Protein AF-A0A838VTN9-F1 (afdb_monomer)

Nearest PDB structures (foldseek):
  6ivm-assembly1_D  TM=9.661E-01  e=2.170E-09  Klebsiella pneumoniae
  6ivo-assembly1_A  TM=9.482E-01  e=1.660E-09  Klebsiella pneumoniae
  5x87-assembly1_D  TM=9.646E-01  e=3.708E-09  Klebsiella pneumoniae
  6ivn-assembly1_C  TM=9.627E-01  e=3.708E-09  Klebsiella pneumoniae
  6iv2-assembly1_D  TM=9.601E-01  e=4.354E-09  Klebsiella pneumoniae IS53

Structure (mmCIF, N/CA/C/O backbone):
data_AF-A0A838VTN9-F1
#
_entry.id   AF-A0A838VTN9-F1
#
loop_
_atom_site.group_PDB
_atom_site.id
_atom_site.type_symbol
_atom_site.label_atom_id
_atom_site.label_alt_id
_atom_site.label_comp_id
_atom_site.label_asym_id
_atom_site.label_entity_id
_atom_site.label_seq_id
_atom_site.pdbx_PDB_ins_code
_atom_site.Cartn_x
_atom_site.Cartn_y
_atom_site.Cartn_z
_atom_site.occupancy
_atom_site.B_iso_or_equiv
_atom_site.auth_seq_id
_atom_site.auth_comp_id
_atom_site.auth_asym_id
_atom_site.auth_atom_id
_atom_site.pdbx_PDB_model_num
ATOM 1 N N . LEU A 1 1 ? -17.731 -0.327 11.289 1.00 87.44 1 LEU A N 1
ATOM 2 C CA . LEU A 1 1 ? -16.410 0.239 11.669 1.00 87.44 1 LEU A CA 1
ATOM 3 C C . LEU A 1 1 ? -15.242 -0.527 11.054 1.00 87.44 1 LEU A C 1
ATOM 5 O O . LEU A 1 1 ? -14.452 0.116 10.389 1.00 87.44 1 LEU A O 1
ATOM 9 N N . LEU A 1 2 ? -15.144 -1.858 11.190 1.00 92.12 2 LEU A N 1
ATOM 10 C CA . LEU A 1 2 ? -14.041 -2.633 10.581 1.00 92.12 2 LEU A CA 1
ATOM 11 C C . LEU A 1 2 ? -13.948 -2.481 9.050 1.00 92.12 2 LEU A C 1
ATOM 13 O O . LEU A 1 2 ? -12.877 -2.189 8.531 1.00 92.12 2 LEU A O 1
ATOM 17 N N . VAL A 1 3 ? -15.073 -2.586 8.333 1.00 93.62 3 VAL A N 1
ATOM 18 C CA . VAL A 1 3 ? -15.109 -2.328 6.877 1.00 93.62 3 VAL A CA 1
ATOM 19 C C . VAL A 1 3 ? -14.696 -0.888 6.570 1.00 93.62 3 VAL A C 1
ATOM 21 O O . VAL A 1 3 ? -13.882 -0.648 5.688 1.00 93.62 3 VAL A O 1
ATOM 24 N N . ALA A 1 4 ? -15.196 0.072 7.353 1.00 93.12 4 ALA A N 1
ATOM 25 C CA . ALA A 1 4 ? -14.860 1.482 7.183 1.00 93.12 4 ALA A CA 1
ATOM 26 C C . ALA A 1 4 ? -13.362 1.753 7.397 1.00 93.12 4 ALA A C 1
ATOM 28 O O . ALA A 1 4 ? -12.802 2.583 6.694 1.00 93.12 4 ALA A O 1
ATOM 29 N N . PHE A 1 5 ? -12.703 1.039 8.318 1.00 94.94 5 PHE A N 1
ATOM 30 C CA . PHE A 1 5 ? -11.253 1.107 8.508 1.00 94.94 5 PHE A CA 1
ATOM 31 C C . PHE A 1 5 ? -10.502 0.633 7.259 1.00 94.94 5 PHE A C 1
ATOM 33 O O . PHE A 1 5 ? -9.601 1.329 6.801 1.00 94.94 5 PHE A O 1
ATOM 40 N N . ALA A 1 6 ? -10.901 -0.505 6.678 1.00 94.94 6 ALA A N 1
ATOM 41 C CA . ALA A 1 6 ? -10.286 -1.032 5.459 1.00 94.94 6 ALA A CA 1
ATOM 42 C C . ALA A 1 6 ? -10.463 -0.077 4.264 1.00 94.94 6 ALA A C 1
ATOM 44 O O . ALA A 1 6 ? -9.496 0.230 3.569 1.00 94.94 6 ALA A O 1
ATOM 45 N N . VAL A 1 7 ? -11.671 0.465 4.072 1.00 94.50 7 VAL A N 1
ATOM 46 C CA . VAL A 1 7 ? -11.943 1.443 3.005 1.00 94.50 7 VAL A CA 1
ATOM 47 C C . VAL A 1 7 ? -11.178 2.748 3.247 1.00 94.50 7 VAL A C 1
ATOM 49 O O . VAL A 1 7 ? -10.553 3.268 2.330 1.00 94.50 7 VAL A O 1
ATOM 52 N N . ALA A 1 8 ? -11.152 3.267 4.477 1.00 93.69 8 ALA A N 1
ATOM 53 C CA . ALA A 1 8 ? -10.385 4.471 4.800 1.00 93.69 8 ALA A CA 1
ATOM 54 C C . ALA A 1 8 ? -8.873 4.266 4.620 1.00 93.69 8 ALA A C 1
ATOM 56 O O . ALA A 1 8 ? -8.186 5.185 4.186 1.00 93.69 8 ALA A O 1
ATOM 57 N N . MET A 1 9 ? -8.354 3.071 4.920 1.00 94.69 9 MET A N 1
ATOM 58 C CA . MET A 1 9 ? -6.966 2.698 4.640 1.00 94.69 9 MET A CA 1
ATOM 59 C C . MET A 1 9 ? -6.690 2.710 3.136 1.00 94.69 9 MET A C 1
ATOM 61 O O . MET A 1 9 ? -5.710 3.321 2.727 1.00 94.69 9 MET A O 1
ATOM 65 N N . LYS A 1 10 ? -7.557 2.103 2.314 1.00 94.56 10 LYS A N 1
ATOM 66 C CA . LYS A 1 10 ? -7.451 2.155 0.845 1.00 94.56 10 LYS A CA 1
ATOM 67 C C . LYS A 1 10 ? -7.347 3.597 0.347 1.00 94.56 10 LYS A C 1
ATOM 69 O O . LYS A 1 10 ? -6.404 3.925 -0.365 1.00 94.56 10 LYS A O 1
ATOM 74 N N . LEU A 1 11 ? -8.291 4.451 0.746 1.00 92.88 11 LEU A N 1
ATOM 75 C CA . LEU A 1 11 ? -8.322 5.853 0.318 1.00 92.88 11 LEU A CA 1
ATOM 76 C C . LEU A 1 11 ? -7.066 6.602 0.770 1.00 92.88 11 LEU A C 1
ATOM 78 O O . LEU A 1 11 ? -6.467 7.329 -0.013 1.00 92.88 11 LEU A O 1
ATOM 82 N N . HIS A 1 12 ? -6.613 6.364 2.004 1.00 92.75 12 HIS A N 1
ATOM 83 C CA . HIS A 1 12 ? -5.384 6.961 2.517 1.00 92.75 12 HIS A CA 1
ATOM 84 C C . HIS A 1 12 ? -4.146 6.547 1.709 1.00 92.75 12 HIS A C 1
ATOM 86 O O . HIS A 1 12 ? -3.337 7.403 1.365 1.00 92.75 12 HIS A O 1
ATOM 92 N N . LEU A 1 13 ? -4.005 5.258 1.377 1.00 92.50 13 LEU A N 1
ATOM 93 C CA . LEU A 1 13 ? -2.867 4.751 0.601 1.00 92.50 13 LEU A CA 1
ATOM 94 C C . LEU A 1 13 ? -2.861 5.270 -0.842 1.00 92.50 13 LEU A C 1
ATOM 96 O O . LEU A 1 13 ? -1.791 5.521 -1.386 1.00 92.50 13 LEU A O 1
ATOM 100 N N . ARG A 1 14 ? -4.042 5.505 -1.423 1.00 92.56 14 ARG A N 1
ATOM 101 C CA . ARG A 1 14 ? -4.208 6.151 -2.735 1.00 92.56 14 ARG A CA 1
ATOM 102 C C . ARG A 1 14 ? -4.108 7.675 -2.705 1.00 92.56 14 ARG A C 1
ATOM 104 O O . ARG A 1 14 ? -4.206 8.312 -3.747 1.00 92.56 14 ARG A O 1
ATOM 111 N N . SER A 1 15 ? -3.921 8.278 -1.529 1.00 89.12 15 SER A N 1
ATOM 112 C CA . SER A 1 15 ? -3.992 9.735 -1.348 1.00 89.12 15 SER A CA 1
ATOM 113 C C . SER A 1 15 ? -5.321 10.345 -1.834 1.00 89.12 15 SER A C 1
ATOM 115 O O . SER A 1 15 ? -5.378 11.498 -2.260 1.00 89.12 15 SER A O 1
ATOM 117 N N . GLU A 1 16 ? -6.407 9.573 -1.752 1.00 89.12 16 GLU A N 1
ATOM 118 C CA . GLU A 1 16 ? -7.768 9.992 -2.078 1.00 89.12 16 GLU A CA 1
ATOM 119 C C . GLU A 1 16 ? -8.480 10.569 -0.847 1.00 89.12 16 GLU A C 1
ATOM 121 O O . GLU A 1 16 ? -8.240 10.185 0.302 1.00 89.12 16 GLU A O 1
ATOM 126 N N . LEU A 1 17 ? -9.409 11.495 -1.089 1.00 86.94 17 LEU A N 1
ATOM 127 C CA . LEU A 1 17 ? -10.262 12.039 -0.037 1.00 86.94 17 LEU A CA 1
ATOM 128 C C . LEU A 1 17 ? -11.316 11.015 0.397 1.00 86.94 17 LEU A C 1
ATOM 130 O O . LEU A 1 17 ? -11.750 10.161 -0.375 1.00 86.94 17 LEU A O 1
ATOM 134 N N . VAL A 1 18 ? -11.786 11.154 1.637 1.00 86.00 18 VAL A N 1
ATOM 135 C CA . VAL A 1 18 ? -12.874 10.329 2.171 1.00 86.00 18 VAL A CA 1
ATOM 136 C C . VAL A 1 18 ? -14.126 10.495 1.297 1.00 86.00 18 VAL A C 1
ATOM 138 O O . VAL A 1 1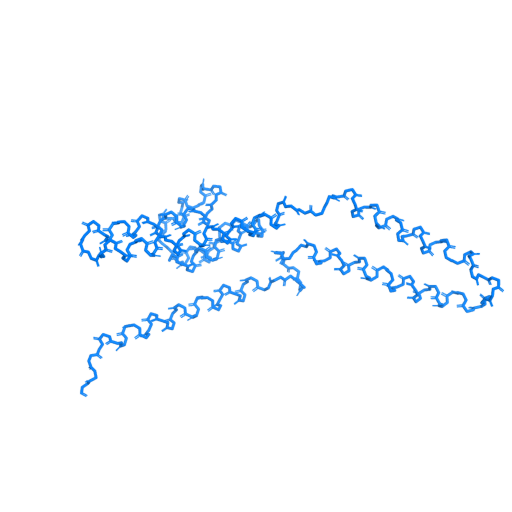8 ? -14.680 11.590 1.179 1.00 86.00 18 VAL A O 1
ATOM 141 N N . ASN A 1 19 ? -14.579 9.394 0.704 1.00 86.81 19 ASN A N 1
ATOM 142 C CA . ASN A 1 19 ? -15.651 9.354 -0.288 1.00 86.81 19 ASN A CA 1
ATOM 143 C C . ASN A 1 19 ? -16.996 8.886 0.314 1.00 86.81 19 ASN A C 1
ATOM 145 O O . ASN A 1 19 ? -17.121 8.647 1.520 1.00 86.81 19 ASN A O 1
ATOM 149 N N . ASP A 1 20 ? -18.010 8.741 -0.542 1.00 85.25 20 ASP A N 1
ATOM 150 C CA . ASP A 1 20 ? -19.348 8.273 -0.153 1.00 85.25 20 ASP A CA 1
ATOM 151 C C . ASP A 1 20 ? -19.371 6.796 0.291 1.00 85.25 20 ASP A C 1
ATOM 153 O O . ASP A 1 20 ? -20.260 6.385 1.037 1.00 85.25 20 ASP A O 1
ATOM 157 N N . GLU A 1 21 ? -18.375 5.996 -0.102 1.00 85.12 21 GLU A N 1
ATOM 158 C CA . GLU A 1 21 ? -18.237 4.594 0.317 1.00 85.12 21 GLU A CA 1
ATOM 159 C C . GLU A 1 21 ? -18.067 4.511 1.838 1.00 85.12 21 GLU A C 1
ATOM 161 O O . GLU A 1 21 ? -18.790 3.779 2.513 1.00 85.12 21 GLU A O 1
ATOM 166 N N . VAL A 1 22 ? -17.194 5.349 2.406 1.00 85.94 22 VAL A N 1
ATOM 167 C CA . VAL A 1 22 ? -17.028 5.465 3.861 1.00 85.94 22 VAL A CA 1
ATOM 168 C C . VAL A 1 22 ? -18.282 6.054 4.512 1.00 85.94 22 VAL A C 1
ATOM 170 O O . VAL A 1 22 ? -18.673 5.596 5.588 1.00 85.94 22 VAL A O 1
ATOM 173 N N . ALA A 1 23 ? -18.941 7.018 3.858 1.00 86.44 23 ALA A N 1
ATOM 174 C CA . ALA A 1 23 ? -20.178 7.624 4.356 1.00 86.44 23 ALA A CA 1
ATOM 175 C C . ALA A 1 23 ? -21.308 6.595 4.515 1.00 86.44 23 ALA A C 1
ATOM 177 O O . ALA A 1 23 ? -22.056 6.653 5.486 1.00 86.44 23 ALA A O 1
ATOM 178 N N . SER A 1 24 ? -21.401 5.617 3.608 1.00 87.94 24 SER A N 1
ATOM 179 C CA . SER A 1 24 ? -22.410 4.552 3.672 1.00 87.94 24 SER A CA 1
ATOM 180 C C . SER A 1 24 ? -22.231 3.597 4.863 1.00 87.94 24 SER A C 1
ATOM 182 O O . SER A 1 24 ? -23.183 2.944 5.290 1.00 87.94 24 SER A O 1
ATOM 184 N N . LEU A 1 25 ? -21.023 3.534 5.435 1.00 86.50 25 LEU A N 1
ATOM 185 C CA . LEU A 1 25 ? -20.640 2.587 6.485 1.00 86.50 25 LEU A CA 1
ATOM 186 C C . LEU A 1 25 ? -20.717 3.171 7.908 1.00 86.50 25 LEU A C 1
ATOM 188 O O . LEU A 1 25 ? -20.416 2.462 8.879 1.00 86.50 25 LEU A O 1
ATOM 192 N N . MET A 1 26 ? -21.062 4.455 8.060 1.00 85.75 26 MET A N 1
ATOM 193 C CA . MET A 1 26 ? -21.111 5.138 9.357 1.00 85.75 26 MET A CA 1
ATOM 194 C C . MET A 1 26 ? -22.171 6.246 9.421 1.00 85.75 26 MET A C 1
ATOM 196 O O . MET A 1 26 ? -22.778 6.614 8.424 1.00 85.75 26 MET A O 1
ATOM 200 N N . SER A 1 27 ? -22.411 6.784 10.621 1.00 85.38 27 SER A N 1
ATOM 201 C CA . SER A 1 27 ? -23.316 7.924 10.802 1.00 85.38 27 SER A CA 1
ATOM 202 C C . SER A 1 27 ? -22.734 9.211 10.206 1.00 85.38 27 SER A C 1
ATOM 204 O O . SER A 1 27 ? -21.518 9.418 10.201 1.00 85.38 27 SER A O 1
ATOM 206 N N . SER A 1 28 ? -23.612 10.117 9.763 1.00 83.25 28 SER A N 1
ATOM 207 C CA . SER A 1 28 ? -23.220 11.387 9.132 1.00 83.25 28 SER A CA 1
ATOM 208 C C . SER A 1 28 ? -22.346 12.270 10.030 1.00 83.25 28 SER A C 1
ATOM 210 O O . SER A 1 28 ? -21.449 12.943 9.537 1.00 83.25 28 SER A O 1
ATOM 212 N N . GLU A 1 29 ? -22.561 12.236 11.347 1.00 83.06 29 GLU A N 1
ATOM 213 C CA . GLU A 1 29 ? -21.753 12.973 12.327 1.00 83.06 29 GLU A CA 1
ATOM 214 C C . GLU A 1 29 ? -20.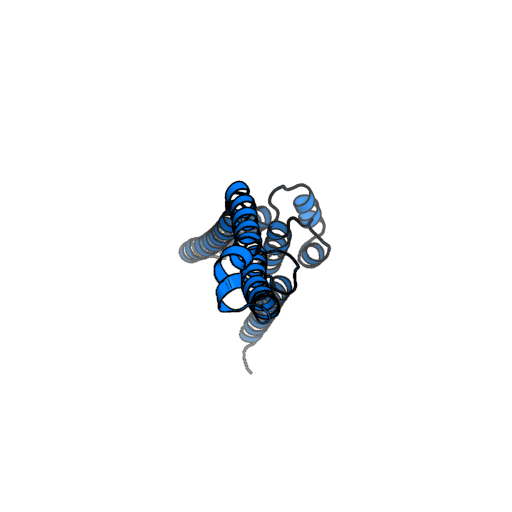292 12.496 12.347 1.00 83.06 29 GLU A C 1
ATOM 216 O O . GLU A 1 29 ? -19.366 13.301 12.253 1.00 83.06 29 GLU A O 1
ATOM 221 N N . ARG A 1 30 ? -20.075 11.174 12.389 1.00 84.44 30 ARG A N 1
ATOM 222 C CA . ARG A 1 30 ? -18.728 10.588 12.356 1.00 84.44 30 ARG A CA 1
ATOM 223 C C . ARG A 1 30 ? -18.041 10.850 11.023 1.00 84.44 30 ARG A C 1
ATOM 225 O O . ARG A 1 30 ? -16.854 11.148 11.003 1.00 84.44 30 ARG A O 1
ATOM 232 N N . TYR A 1 31 ? -18.785 10.790 9.924 1.00 87.38 31 TYR A N 1
ATOM 233 C CA . TYR A 1 31 ? -18.254 11.091 8.599 1.00 87.38 31 TYR A CA 1
ATOM 234 C C . TYR A 1 31 ? -17.751 12.539 8.479 1.00 87.38 31 TYR A C 1
ATOM 236 O O . TYR A 1 31 ? -16.665 12.763 7.947 1.00 87.38 31 TYR A O 1
ATOM 244 N N . LEU A 1 32 ? -18.496 13.516 9.013 1.00 84.12 32 LEU A N 1
ATOM 245 C CA . LEU A 1 32 ? -18.060 14.916 9.042 1.00 84.12 32 LEU A CA 1
ATOM 246 C C . LEU A 1 32 ? -16.773 15.086 9.851 1.00 84.12 32 LEU A C 1
ATOM 248 O O . LEU A 1 32 ? -15.829 15.694 9.361 1.00 84.12 32 LEU A O 1
ATOM 252 N N . HIS A 1 33 ? -16.695 14.471 11.033 1.00 85.38 33 HIS A N 1
ATOM 253 C CA . HIS A 1 33 ? -15.469 14.487 11.832 1.00 85.38 33 HIS A CA 1
ATOM 254 C C . HIS A 1 33 ? -14.289 13.834 11.092 1.00 85.38 33 HIS A C 1
ATOM 256 O O . HIS A 1 33 ? -13.147 14.254 11.251 1.00 85.38 33 HIS A O 1
ATOM 262 N N . LEU A 1 34 ? -14.541 12.809 10.273 1.00 86.19 34 LEU A N 1
ATOM 263 C CA . LEU A 1 34 ? -13.498 12.139 9.498 1.00 86.19 34 LEU A CA 1
ATOM 264 C C . LEU A 1 34 ? -12.907 13.038 8.402 1.00 86.19 34 LEU A C 1
ATOM 266 O O . LEU A 1 34 ? -11.718 12.932 8.107 1.00 86.19 34 LEU A O 1
ATOM 270 N N . LYS A 1 35 ? -13.715 13.929 7.811 1.00 84.06 35 LYS A N 1
ATOM 271 C CA . LYS A 1 35 ? -13.254 14.873 6.778 1.00 84.06 35 LYS A CA 1
ATOM 272 C C . LYS A 1 35 ? -12.233 15.881 7.297 1.00 84.06 35 LYS A C 1
ATOM 274 O O . LYS A 1 35 ? -11.348 16.265 6.542 1.00 84.06 35 LYS A O 1
ATOM 279 N N . ASP A 1 36 ? -12.338 16.260 8.566 1.00 84.25 36 ASP A N 1
ATOM 280 C CA . ASP A 1 36 ? -11.428 17.221 9.199 1.00 84.25 36 ASP A CA 1
ATOM 281 C C . ASP A 1 36 ? -10.158 16.561 9.773 1.00 84.25 36 ASP A C 1
ATOM 283 O O . ASP A 1 36 ? -9.273 17.246 10.289 1.00 84.25 36 ASP A O 1
ATOM 287 N N . THR A 1 37 ? -10.037 15.230 9.698 1.00 85.06 37 THR A N 1
ATOM 288 C CA . THR A 1 37 ? -8.874 14.498 10.226 1.00 85.06 37 THR A CA 1
ATOM 289 C C . THR A 1 37 ? -7.818 14.203 9.164 1.00 85.06 37 THR A C 1
ATOM 291 O O . THR A 1 37 ? -8.128 13.757 8.065 1.00 85.06 37 THR A O 1
ATOM 294 N N . ASN A 1 38 ? -6.541 14.346 9.537 1.00 82.50 38 ASN A N 1
ATOM 295 C CA . ASN A 1 38 ? -5.403 14.031 8.661 1.00 82.50 38 ASN A CA 1
ATOM 296 C C . ASN A 1 38 ? -5.209 12.519 8.428 1.00 82.50 38 ASN A C 1
ATOM 298 O O . ASN A 1 38 ? -4.672 12.116 7.401 1.00 82.50 38 ASN A O 1
ATOM 302 N N . HIS A 1 39 ? -5.627 11.682 9.384 1.00 87.75 39 HIS A N 1
ATOM 303 C CA . HIS A 1 39 ? -5.473 10.223 9.333 1.00 87.75 39 HIS A CA 1
ATOM 304 C C . HIS A 1 39 ? -6.817 9.527 9.604 1.00 87.75 39 HIS A C 1
ATOM 306 O O . HIS A 1 39 ? -7.076 9.094 10.732 1.00 87.75 39 HIS A O 1
ATOM 312 N N . PRO A 1 40 ? -7.686 9.406 8.584 1.00 89.94 40 PRO A N 1
ATOM 313 C CA . PRO A 1 40 ? -9.043 8.886 8.752 1.00 89.94 40 PRO A CA 1
ATOM 314 C C . PRO A 1 40 ? -9.069 7.421 9.216 1.00 89.94 40 PRO A C 1
ATOM 316 O O . PRO A 1 40 ? -9.873 7.053 10.069 1.00 89.94 40 PRO A O 1
ATOM 319 N N . SER A 1 41 ? -8.165 6.576 8.713 1.00 91.88 41 SER A N 1
ATOM 320 C CA . SER A 1 41 ? -8.047 5.170 9.126 1.00 91.88 41 SER A CA 1
ATOM 321 C C . SER A 1 41 ? -7.685 5.034 10.609 1.00 91.88 41 SER A C 1
ATOM 323 O O . SER A 1 41 ? -8.330 4.279 11.337 1.00 91.88 41 SER A O 1
ATOM 325 N N . LEU A 1 42 ? -6.715 5.815 11.093 1.00 93.38 42 LEU A N 1
ATOM 326 C CA . LEU A 1 42 ? -6.316 5.812 12.502 1.00 93.38 42 LEU A CA 1
ATOM 327 C C . LEU A 1 42 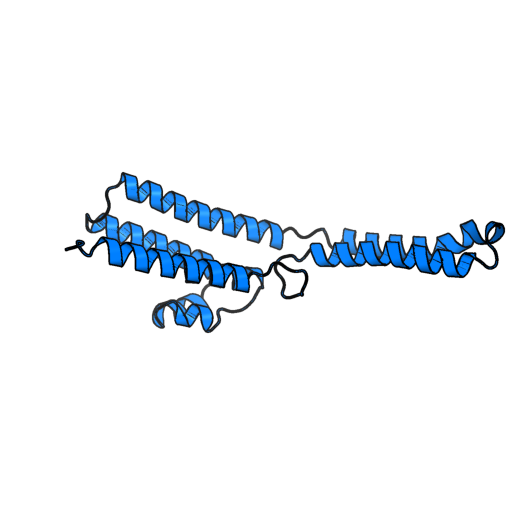? -7.445 6.311 13.418 1.00 93.38 42 LEU A C 1
ATOM 329 O O . LEU A 1 42 ? -7.680 5.729 14.476 1.00 93.38 42 LEU A O 1
ATOM 333 N N . GLN A 1 43 ? -8.194 7.329 12.983 1.00 93.44 43 GLN A N 1
ATOM 334 C CA . GLN A 1 43 ? -9.363 7.822 13.713 1.00 93.44 43 GLN A CA 1
ATOM 335 C C . GLN A 1 43 ? -10.430 6.727 13.889 1.00 93.44 43 GLN A C 1
ATOM 337 O O . GLN A 1 43 ? -11.012 6.586 14.965 1.00 93.44 43 GLN A O 1
ATOM 342 N N . ILE A 1 44 ? -10.666 5.908 12.859 1.00 93.94 44 ILE A N 1
ATOM 343 C CA . ILE A 1 44 ? -11.602 4.778 12.951 1.00 93.94 44 ILE A CA 1
ATOM 344 C C . ILE A 1 44 ? -11.079 3.707 13.914 1.00 93.94 44 ILE A C 1
ATOM 346 O O . ILE A 1 44 ? -11.868 3.169 14.690 1.00 93.94 44 ILE A O 1
ATOM 350 N N . ALA A 1 45 ? -9.776 3.404 13.898 1.00 95.19 45 ALA A N 1
ATOM 351 C CA . ALA A 1 45 ? -9.178 2.461 14.847 1.00 95.19 45 ALA A CA 1
ATOM 352 C C . ALA A 1 45 ? -9.345 2.936 16.299 1.00 95.19 45 ALA A C 1
ATOM 354 O O . ALA A 1 45 ? -9.745 2.149 17.158 1.00 95.19 45 ALA A O 1
ATOM 355 N N . PHE A 1 46 ? -9.151 4.234 16.551 1.00 94.19 46 PHE A N 1
ATOM 356 C CA . PHE A 1 46 ? -9.418 4.843 17.854 1.00 94.19 46 PHE A CA 1
ATOM 357 C C . PHE A 1 46 ? -10.879 4.654 18.288 1.00 94.19 46 PHE A C 1
ATOM 359 O O . PHE A 1 46 ? -11.130 4.212 19.405 1.00 94.19 46 PHE A O 1
ATOM 366 N N . TRP A 1 47 ? -11.853 4.889 17.400 1.00 94.25 47 TRP 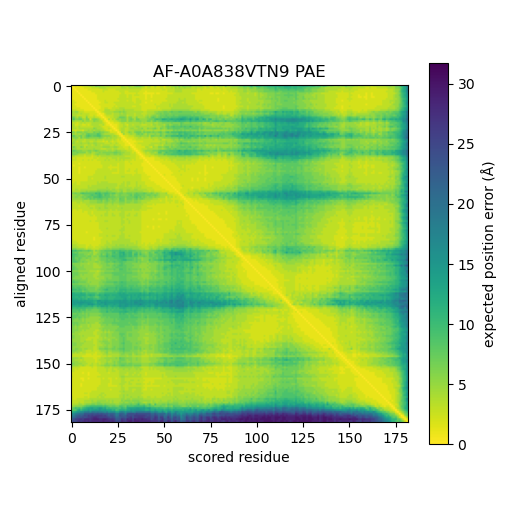A N 1
ATOM 367 C CA . TRP A 1 47 ? -13.270 4.646 17.711 1.00 94.25 47 TRP A CA 1
ATOM 368 C C . TRP A 1 47 ? -13.607 3.176 17.973 1.00 94.25 47 TRP A C 1
ATOM 370 O O . TRP A 1 47 ? -14.544 2.891 18.718 1.00 94.25 47 TRP A O 1
ATOM 380 N N . ILE A 1 48 ? -12.889 2.236 17.353 1.00 95.19 48 ILE A N 1
ATOM 381 C CA . ILE A 1 48 ? -13.046 0.808 17.657 1.00 95.19 48 ILE A CA 1
ATOM 382 C C . ILE A 1 48 ? -12.543 0.529 19.077 1.00 95.19 48 ILE A C 1
ATOM 384 O O . ILE A 1 48 ? -13.255 -0.122 19.835 1.00 95.19 48 ILE A O 1
ATOM 388 N N . GLY A 1 49 ? -11.371 1.049 19.453 1.00 95.12 49 GLY A N 1
ATOM 389 C CA . GLY A 1 49 ? -10.842 0.925 20.816 1.00 95.12 49 GLY A CA 1
ATOM 390 C C . GLY A 1 49 ? -11.764 1.547 21.870 1.00 95.12 49 GLY A C 1
ATOM 391 O O . GLY A 1 49 ? -12.112 0.892 22.848 1.00 95.12 49 GLY A O 1
ATOM 392 N N . ASP A 1 50 ? -12.248 2.765 21.624 1.00 94.88 50 ASP A N 1
ATOM 393 C CA . ASP A 1 50 ? -13.207 3.453 22.500 1.00 94.88 50 ASP A CA 1
ATOM 394 C C . ASP A 1 50 ? -14.498 2.639 22.691 1.00 94.88 50 ASP A C 1
ATOM 396 O O . ASP A 1 50 ? -14.969 2.440 23.810 1.00 94.88 50 ASP A O 1
ATOM 400 N N . TYR A 1 51 ? -15.027 2.053 21.611 1.00 94.25 51 TYR A N 1
ATOM 401 C CA . TYR A 1 51 ? -16.177 1.155 21.703 1.00 94.25 51 TYR A CA 1
ATOM 402 C C . TYR A 1 51 ? -15.896 -0.069 22.587 1.00 94.25 51 TYR A C 1
ATOM 404 O O . TYR A 1 51 ? -16.738 -0.438 23.404 1.00 94.25 51 TYR A O 1
ATOM 412 N N . LEU A 1 52 ? -14.727 -0.701 22.451 1.00 95.06 52 LEU A N 1
ATOM 413 C CA . LEU A 1 52 ? -14.352 -1.850 23.282 1.00 95.06 52 LEU A CA 1
ATOM 414 C C . LEU A 1 52 ? -14.257 -1.471 24.765 1.00 95.06 52 LEU A C 1
ATOM 416 O O . LEU A 1 52 ? -14.762 -2.205 25.618 1.00 95.06 52 LEU A O 1
ATOM 420 N N . GLN A 1 53 ? -13.677 -0.308 25.058 1.00 93.81 53 GLN A N 1
ATOM 421 C CA . GLN A 1 53 ? -13.574 0.236 26.408 1.00 93.81 53 GLN A CA 1
ATOM 422 C C . GLN A 1 53 ? -14.957 0.482 27.031 1.00 93.81 53 GLN A C 1
ATOM 424 O O . GLN A 1 53 ? -15.221 0.024 28.142 1.00 93.81 53 GLN A O 1
ATOM 429 N N . ILE A 1 54 ? -15.880 1.107 26.293 1.00 94.88 54 ILE A N 1
ATOM 430 C CA . ILE A 1 54 ? -17.260 1.342 26.751 1.00 94.88 54 ILE A CA 1
ATOM 431 C C . ILE A 1 54 ? -17.980 0.021 27.064 1.00 94.88 54 ILE A C 1
ATOM 433 O O . ILE A 1 54 ? -18.748 -0.065 28.021 1.00 94.88 54 ILE A O 1
ATOM 437 N N . GLN A 1 55 ? -17.756 -1.027 26.269 1.00 94.06 55 GLN A N 1
ATOM 438 C CA . GLN A 1 55 ? -18.395 -2.327 26.494 1.00 94.06 55 GLN A CA 1
ATOM 439 C C . GLN A 1 55 ? -17.827 -3.055 27.720 1.00 94.06 55 GLN A C 1
ATOM 441 O O . GLN A 1 55 ? -18.570 -3.758 28.406 1.00 94.06 55 GLN A O 1
ATOM 446 N N . TYR A 1 56 ? -16.548 -2.852 28.031 1.00 93.81 56 TYR A N 1
ATOM 447 C CA . TYR A 1 56 ? -15.959 -3.299 29.291 1.00 93.81 56 TYR A CA 1
ATOM 448 C C . TYR A 1 56 ? -16.552 -2.558 30.497 1.00 93.81 56 TYR A C 1
ATOM 450 O O . TYR A 1 56 ? -16.960 -3.199 31.458 1.00 93.81 56 TYR A O 1
ATOM 458 N N . GLU A 1 57 ? -16.688 -1.230 30.426 1.00 94.25 57 GLU A N 1
ATOM 459 C CA . GLU A 1 57 ? -17.287 -0.415 31.501 1.00 94.25 57 GLU A CA 1
ATOM 460 C C . GLU A 1 57 ? -18.758 -0.753 31.781 1.00 94.25 57 GLU A C 1
ATOM 462 O O . GLU A 1 57 ? -19.282 -0.449 32.850 1.00 94.25 57 GLU A O 1
ATOM 467 N N . ARG A 1 58 ? -19.428 -1.402 30.825 1.00 95.00 58 ARG A N 1
ATOM 468 C CA . ARG A 1 58 ? -20.797 -1.917 30.955 1.00 95.00 58 ARG A CA 1
ATOM 469 C C . ARG A 1 58 ? -20.870 -3.346 31.499 1.00 95.00 58 ARG A C 1
ATOM 471 O O . ARG A 1 58 ? -21.945 -3.938 31.447 1.00 95.00 58 ARG A O 1
ATOM 478 N N . ASP A 1 59 ? -19.751 -3.916 31.946 1.00 92.38 59 ASP A N 1
ATOM 479 C CA . ASP A 1 59 ? -19.625 -5.310 32.394 1.00 92.38 59 ASP A CA 1
ATOM 480 C C . ASP A 1 59 ? -20.043 -6.351 31.329 1.00 92.38 59 ASP A C 1
ATOM 482 O O . ASP A 1 59 ? -20.328 -7.508 31.642 1.00 92.38 59 ASP A O 1
ATOM 486 N N . LEU A 1 60 ? -20.064 -5.968 30.043 1.00 90.81 60 LEU A N 1
ATOM 487 C CA . LEU A 1 60 ? -20.415 -6.858 28.924 1.00 90.81 60 LEU A CA 1
ATOM 488 C C . LEU A 1 60 ? -19.206 -7.630 28.386 1.00 90.81 60 LEU A C 1
ATOM 490 O O . LEU A 1 60 ? -19.372 -8.607 27.656 1.00 90.81 60 LEU A O 1
ATOM 494 N N . LEU A 1 61 ? -17.993 -7.187 28.724 1.00 90.88 61 LEU A N 1
ATOM 495 C CA . LEU A 1 61 ? -16.741 -7.811 28.313 1.00 90.88 61 LEU A CA 1
ATOM 496 C C . LEU A 1 61 ? -15.844 -8.030 29.532 1.00 90.88 61 LEU A C 1
ATOM 498 O O . LEU A 1 61 ? -15.572 -7.083 30.263 1.00 90.88 61 LEU A O 1
ATOM 502 N N . PRO A 1 62 ? -15.316 -9.242 29.749 1.00 92.94 62 PRO A N 1
ATOM 503 C CA . PRO A 1 62 ? -14.314 -9.460 30.777 1.00 92.94 62 PRO A CA 1
ATOM 504 C C . PRO A 1 62 ? -12.941 -8.932 30.331 1.00 92.94 62 PRO A C 1
ATOM 506 O O . PRO A 1 62 ? -12.605 -8.931 29.144 1.00 92.94 62 PRO A O 1
ATOM 509 N N . ILE A 1 63 ? -12.101 -8.558 31.300 1.00 93.06 63 ILE A N 1
ATOM 510 C CA . ILE A 1 63 ? -10.806 -7.900 31.053 1.00 93.06 63 ILE A CA 1
ATOM 511 C C . ILE A 1 63 ? -9.880 -8.679 30.105 1.00 93.06 63 ILE A C 1
ATOM 513 O O . ILE A 1 63 ? -9.229 -8.087 29.251 1.00 93.06 63 ILE A O 1
ATOM 517 N N . TYR A 1 64 ? -9.852 -10.013 30.193 1.00 93.75 64 TYR A N 1
ATOM 518 C CA . TYR A 1 64 ? -8.991 -10.834 29.335 1.00 93.75 64 TYR A CA 1
ATOM 519 C C . TYR A 1 64 ? -9.417 -10.785 27.858 1.00 93.75 64 TYR A C 1
ATOM 521 O O . TYR A 1 64 ? -8.559 -10.806 26.975 1.00 93.75 64 TYR A O 1
ATOM 529 N N . GLN A 1 65 ? -10.724 -10.676 27.578 1.00 93.81 65 GLN A N 1
ATOM 530 C CA . GLN A 1 65 ? -11.228 -10.486 26.214 1.00 93.81 65 GLN A CA 1
ATOM 531 C C . GLN A 1 65 ? -10.936 -9.070 25.726 1.00 93.81 65 GLN A C 1
ATOM 533 O O . GLN A 1 65 ? -10.530 -8.910 24.579 1.00 93.81 65 GLN A O 1
ATOM 538 N N . LEU A 1 66 ? -11.065 -8.059 26.593 1.00 94.69 66 LEU A N 1
ATOM 539 C CA . LEU A 1 66 ? -10.714 -6.680 26.251 1.00 94.69 66 LEU A CA 1
ATOM 540 C C . LEU A 1 66 ? -9.248 -6.569 25.815 1.00 94.69 66 LEU A C 1
ATOM 542 O O . LEU A 1 66 ? -8.966 -6.018 24.756 1.00 94.69 66 LEU A O 1
ATOM 546 N N . THR A 1 67 ? -8.315 -7.131 26.590 1.00 95.06 67 THR A N 1
ATOM 547 C CA . THR A 1 67 ? -6.888 -7.124 26.233 1.00 95.06 67 THR A CA 1
ATOM 548 C C . THR A 1 67 ? -6.632 -7.839 24.905 1.00 95.06 67 THR A C 1
ATOM 550 O O . THR A 1 67 ? -5.862 -7.346 24.084 1.00 95.06 67 THR A O 1
ATOM 553 N N . ALA A 1 68 ? -7.291 -8.978 24.664 1.00 96.06 68 ALA A N 1
ATOM 554 C CA . ALA A 1 68 ? -7.161 -9.701 23.402 1.00 96.06 68 ALA A CA 1
ATOM 555 C C . ALA A 1 68 ? -7.702 -8.894 22.207 1.00 96.06 68 ALA A C 1
ATOM 557 O O . ALA A 1 68 ? -7.064 -8.858 21.158 1.00 96.06 68 ALA A O 1
ATOM 558 N N . LEU A 1 69 ? -8.842 -8.216 22.365 1.00 95.75 69 LEU A N 1
ATOM 559 C CA . LEU A 1 69 ? -9.450 -7.394 21.317 1.00 95.75 69 LEU A CA 1
ATOM 560 C C . LEU A 1 69 ? -8.638 -6.124 21.036 1.00 95.75 69 LEU A C 1
ATOM 562 O O . LEU A 1 69 ? -8.426 -5.800 19.872 1.00 95.75 69 LEU A O 1
ATOM 566 N N . HIS A 1 70 ? -8.123 -5.443 22.065 1.00 95.75 70 HIS A N 1
ATOM 567 C CA . HIS A 1 70 ? -7.220 -4.304 21.872 1.00 95.75 70 HIS A CA 1
ATOM 568 C C . HIS A 1 70 ? -5.949 -4.701 21.127 1.00 95.75 70 HIS A C 1
ATOM 570 O O . HIS A 1 70 ? -5.550 -3.992 20.212 1.00 95.75 70 HIS A O 1
ATOM 576 N N . LYS A 1 71 ? -5.384 -5.878 21.417 1.00 96.81 71 LYS A N 1
ATOM 577 C CA . LYS A 1 71 ? -4.242 -6.389 20.655 1.00 96.81 71 LYS A CA 1
ATOM 578 C C . LYS A 1 71 ? -4.561 -6.549 19.162 1.00 96.81 71 LYS A C 1
ATOM 580 O O . LYS A 1 71 ? -3.729 -6.212 18.330 1.00 96.81 71 LYS A O 1
ATOM 585 N N . LEU A 1 72 ? -5.765 -7.006 18.808 1.00 96.56 72 LEU A N 1
ATOM 586 C CA . LEU A 1 72 ? -6.184 -7.079 17.401 1.00 96.56 72 LEU A CA 1
ATOM 587 C C . LEU A 1 72 ? -6.318 -5.688 16.762 1.00 96.56 72 LEU A C 1
ATOM 589 O O . LEU A 1 72 ? -6.023 -5.531 15.580 1.00 96.56 72 LEU A O 1
ATOM 593 N N . VAL A 1 73 ? -6.745 -4.673 17.521 1.00 96.69 73 VAL A N 1
ATOM 594 C CA . VAL A 1 73 ? -6.764 -3.278 17.046 1.00 96.69 73 VAL A CA 1
ATOM 595 C C . VAL A 1 73 ? -5.341 -2.755 16.843 1.00 96.69 73 VAL A C 1
ATOM 597 O O . VAL A 1 73 ? -5.069 -2.147 15.808 1.00 96.69 73 VAL A O 1
ATOM 600 N N . ASP A 1 74 ? -4.420 -3.043 17.763 1.00 96.75 74 ASP A N 1
ATOM 601 C CA . ASP A 1 74 ? -3.002 -2.699 17.615 1.00 96.75 74 ASP A CA 1
ATOM 602 C C . ASP A 1 74 ? -2.401 -3.364 16.370 1.00 96.75 74 ASP A C 1
ATOM 604 O O . ASP A 1 74 ? -1.667 -2.725 15.619 1.00 96.75 74 ASP A O 1
ATOM 608 N N . ASP A 1 75 ? -2.758 -4.621 16.091 1.00 97.31 75 ASP A N 1
ATOM 609 C CA . ASP A 1 75 ? -2.336 -5.326 14.879 1.00 97.31 75 ASP A CA 1
ATOM 610 C C . ASP A 1 75 ? -2.859 -4.635 13.603 1.00 97.31 75 ASP A C 1
ATOM 612 O O . ASP A 1 75 ? -2.105 -4.481 12.639 1.00 97.31 75 ASP A O 1
ATOM 616 N N . LEU A 1 76 ? -4.103 -4.133 13.593 1.00 96.50 76 LEU A N 1
ATOM 617 C CA . LEU A 1 76 ? -4.633 -3.332 12.476 1.00 96.50 76 LEU A CA 1
ATOM 618 C C . LEU A 1 76 ? -3.835 -2.036 12.265 1.00 96.50 76 LEU A C 1
ATOM 620 O O . LEU A 1 76 ? -3.518 -1.682 11.126 1.00 96.50 76 LEU A O 1
ATOM 624 N N . VAL A 1 77 ? -3.495 -1.334 13.348 1.00 96.56 77 VAL A N 1
ATOM 625 C CA . VAL A 1 77 ? -2.689 -0.102 13.296 1.00 96.56 77 VAL A CA 1
ATOM 626 C C . VAL A 1 77 ? -1.257 -0.40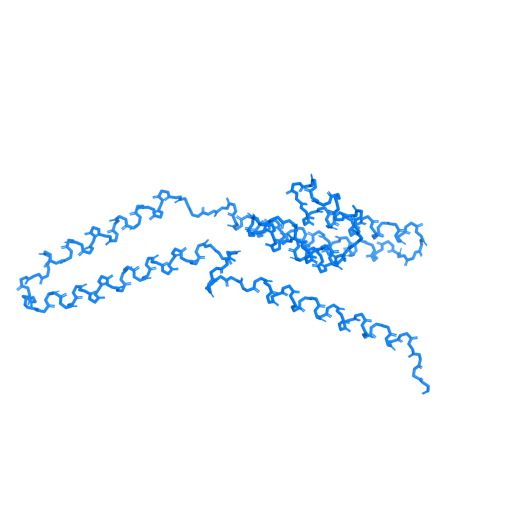2 12.843 1.00 96.56 77 VAL A C 1
ATOM 628 O O . VAL A 1 77 ? -0.695 0.345 12.043 1.00 96.56 77 VAL A O 1
ATOM 631 N N . ASN A 1 78 ? -0.679 -1.524 13.273 1.00 97.38 78 ASN A N 1
ATOM 632 C CA . ASN A 1 78 ? 0.635 -1.978 12.821 1.00 97.38 78 ASN A CA 1
ATOM 633 C C . ASN A 1 78 ? 0.645 -2.286 11.317 1.00 97.38 78 ASN A C 1
ATOM 635 O O . ASN A 1 78 ? 1.599 -1.917 10.630 1.00 97.38 78 ASN A O 1
ATOM 639 N N . ILE A 1 79 ? -0.414 -2.911 10.788 1.00 96.38 79 ILE A N 1
ATOM 640 C CA . ILE A 1 79 ? -0.571 -3.150 9.344 1.00 96.38 79 ILE A CA 1
ATOM 641 C C . ILE A 1 79 ? -0.659 -1.821 8.588 1.00 96.38 79 ILE A C 1
ATOM 643 O O . ILE A 1 79 ? 0.063 -1.644 7.608 1.00 96.38 79 ILE A O 1
ATOM 647 N N . LEU A 1 80 ? -1.465 -0.865 9.071 1.00 95.81 80 LEU A N 1
ATOM 648 C CA . LEU A 1 80 ? -1.533 0.484 8.496 1.00 95.81 80 LEU A CA 1
ATOM 649 C C . LEU A 1 80 ? -0.146 1.137 8.443 1.00 95.81 80 LEU A C 1
ATOM 651 O O . LEU A 1 80 ? 0.271 1.605 7.387 1.00 95.81 80 LEU A O 1
ATOM 655 N N . GLY A 1 81 ? 0.592 1.117 9.556 1.00 95.69 81 GLY A N 1
ATOM 656 C CA . GLY A 1 81 ? 1.953 1.649 9.623 1.00 95.69 81 GLY A CA 1
ATOM 657 C C . GLY A 1 81 ? 2.929 0.921 8.692 1.00 95.69 81 GLY A C 1
ATOM 658 O O . GLY A 1 81 ? 3.830 1.540 8.130 1.00 95.69 81 GLY A O 1
ATOM 659 N N . GLY A 1 82 ? 2.743 -0.384 8.481 1.00 96.12 82 GLY A N 1
ATOM 660 C CA . GLY A 1 82 ? 3.480 -1.167 7.489 1.00 96.12 82 GLY A CA 1
ATOM 661 C C . GLY A 1 82 ? 3.229 -0.684 6.060 1.00 96.12 82 GLY A C 1
ATOM 662 O O . GLY A 1 82 ? 4.186 -0.431 5.328 1.00 96.12 82 GLY A O 1
ATOM 663 N N . CYS A 1 83 ? 1.965 -0.490 5.682 1.00 95.00 83 CYS A N 1
ATOM 664 C CA . CYS A 1 83 ? 1.596 0.053 4.374 1.00 95.00 83 CYS A CA 1
ATOM 665 C C . CYS A 1 83 ? 2.105 1.491 4.190 1.00 95.00 83 CYS A C 1
ATOM 667 O O . CYS A 1 83 ? 2.656 1.810 3.140 1.00 95.00 83 CYS A O 1
ATOM 669 N N . GLU A 1 84 ? 2.013 2.337 5.221 1.00 94.44 84 GLU A N 1
ATOM 670 C CA . GLU A 1 84 ? 2.575 3.691 5.181 1.00 94.44 84 GLU A CA 1
ATOM 671 C C . GLU A 1 84 ? 4.092 3.688 5.005 1.00 94.44 84 GLU A C 1
ATOM 673 O O . GLU A 1 84 ? 4.618 4.553 4.315 1.00 94.44 84 GLU A O 1
ATOM 678 N N . ARG A 1 85 ? 4.812 2.739 5.616 1.00 94.62 85 ARG A N 1
ATOM 679 C CA . ARG A 1 85 ? 6.257 2.606 5.401 1.00 94.62 85 ARG A CA 1
ATOM 680 C C . ARG A 1 85 ? 6.551 2.281 3.947 1.00 94.62 85 ARG A C 1
ATOM 682 O O . ARG A 1 85 ? 7.366 2.976 3.369 1.00 94.62 85 ARG A O 1
ATOM 689 N N . ILE A 1 86 ? 5.861 1.302 3.359 1.00 92.50 86 ILE A N 1
ATOM 690 C CA . ILE A 1 86 ? 6.026 0.956 1.937 1.00 92.50 86 ILE A CA 1
ATOM 691 C C . ILE A 1 86 ? 5.773 2.189 1.057 1.00 92.50 86 ILE A C 1
ATOM 693 O O . ILE A 1 86 ? 6.600 2.506 0.212 1.00 92.50 86 ILE A O 1
ATOM 697 N N . LEU A 1 87 ? 4.693 2.931 1.319 1.00 90.88 87 LEU A N 1
ATOM 698 C CA . LEU A 1 87 ? 4.337 4.135 0.564 1.00 90.88 87 LEU A CA 1
ATOM 699 C C . LEU A 1 87 ? 5.344 5.289 0.748 1.00 90.88 87 LEU A C 1
ATOM 701 O O . LEU A 1 87 ? 5.681 5.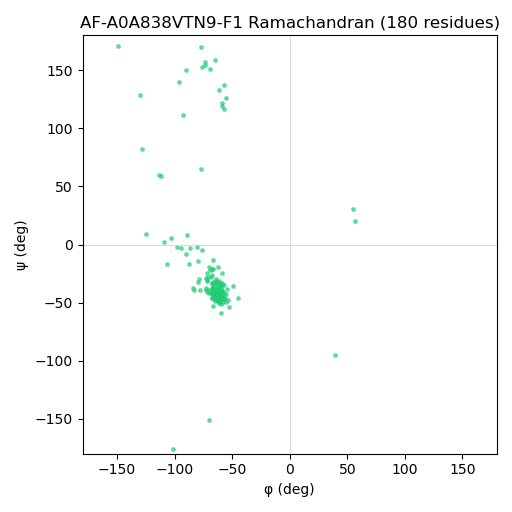985 -0.203 1.00 90.88 87 LEU A O 1
ATOM 705 N N . LYS A 1 88 ? 5.817 5.524 1.979 1.00 89.31 88 LYS A N 1
ATOM 706 C CA . LYS A 1 88 ? 6.679 6.668 2.339 1.00 89.31 88 LYS A CA 1
ATOM 707 C C . LYS A 1 88 ? 8.171 6.382 2.198 1.00 89.31 88 LYS A C 1
ATOM 709 O O . LYS A 1 88 ? 8.969 7.308 2.336 1.00 89.31 88 LYS A O 1
ATOM 714 N N . THR A 1 89 ? 8.567 5.138 1.936 1.00 90.56 89 THR A N 1
ATOM 715 C CA . THR A 1 89 ? 9.954 4.772 1.623 1.00 90.56 89 THR A CA 1
ATOM 716 C C . THR A 1 89 ? 10.092 4.314 0.170 1.00 90.56 89 THR A C 1
ATOM 718 O O . THR A 1 89 ? 10.520 3.177 -0.053 1.00 90.56 89 THR A O 1
ATOM 721 N N . PRO A 1 90 ? 9.748 5.162 -0.822 1.00 84.88 90 PRO A N 1
ATOM 722 C CA . PRO A 1 90 ? 10.013 4.832 -2.211 1.00 84.88 90 PRO A CA 1
ATOM 723 C C . PRO A 1 90 ? 11.522 4.753 -2.449 1.00 84.88 90 PRO A C 1
ATOM 725 O O . PRO A 1 90 ? 12.332 5.330 -1.707 1.00 84.88 90 PRO A O 1
ATOM 728 N N . ILE A 1 91 ? 11.905 4.050 -3.512 1.00 86.38 91 ILE A N 1
ATOM 729 C CA . ILE A 1 91 ? 13.291 4.032 -3.972 1.00 86.38 91 ILE A CA 1
ATOM 730 C C . ILE A 1 91 ? 13.718 5.485 -4.252 1.00 86.38 91 ILE A C 1
ATOM 732 O O . ILE A 1 91 ? 12.935 6.268 -4.794 1.00 86.38 91 ILE A O 1
ATOM 736 N N . PRO A 1 92 ? 14.932 5.909 -3.847 1.00 88.88 92 PRO A N 1
ATOM 737 C CA . PRO A 1 92 ? 15.348 7.291 -4.035 1.00 88.88 92 PRO A CA 1
ATOM 738 C C . PRO A 1 92 ? 15.231 7.710 -5.503 1.00 88.88 92 PRO A C 1
ATOM 740 O O . PRO A 1 92 ? 15.858 7.095 -6.358 1.00 88.88 92 PRO A O 1
ATOM 743 N N . LEU A 1 93 ? 14.522 8.809 -5.785 1.00 86.75 93 LEU A N 1
ATOM 744 C CA . LEU A 1 93 ? 14.268 9.300 -7.150 1.00 86.75 93 LEU A CA 1
ATOM 745 C C . LEU A 1 93 ? 15.538 9.389 -8.014 1.00 86.75 93 LEU A C 1
ATOM 747 O O . LEU A 1 93 ? 15.524 9.121 -9.214 1.00 86.75 93 LEU A O 1
ATOM 751 N N . ILE A 1 94 ? 16.666 9.757 -7.399 1.00 91.50 94 ILE A N 1
ATOM 752 C CA . ILE A 1 94 ? 17.944 9.848 -8.105 1.00 91.50 94 ILE A CA 1
ATOM 753 C C . ILE A 1 94 ? 18.417 8.490 -8.634 1.00 91.50 94 ILE A C 1
ATOM 755 O O . ILE A 1 94 ? 19.057 8.453 -9.676 1.00 91.50 94 ILE A O 1
ATOM 759 N N . TYR A 1 95 ? 18.104 7.388 -7.954 1.00 90.50 95 TYR A N 1
ATOM 760 C CA . TYR A 1 95 ? 18.437 6.045 -8.412 1.00 90.50 95 TYR A CA 1
ATOM 761 C C . TYR A 1 95 ? 17.657 5.704 -9.684 1.00 90.50 95 TYR A C 1
ATOM 763 O O . TYR A 1 95 ? 18.283 5.410 -10.701 1.00 90.50 95 TYR A O 1
ATOM 771 N N . THR A 1 96 ? 16.330 5.849 -9.666 1.00 89.44 96 THR A N 1
ATOM 772 C CA . THR A 1 96 ? 15.447 5.542 -10.804 1.00 89.44 96 THR A CA 1
ATOM 773 C C . THR A 1 96 ? 15.825 6.361 -12.042 1.00 89.44 96 THR A C 1
ATOM 775 O O . THR A 1 96 ? 16.058 5.813 -13.120 1.00 89.44 96 THR A O 1
ATOM 778 N N . VAL A 1 97 ? 16.043 7.674 -11.882 1.00 91.94 97 VAL A N 1
ATOM 779 C CA . VAL A 1 97 ? 16.473 8.547 -12.991 1.00 91.94 97 VAL A CA 1
ATOM 780 C C . VAL A 1 97 ? 17.833 8.125 -13.560 1.00 91.94 97 VAL A C 1
ATOM 782 O O . VAL A 1 97 ? 18.042 8.169 -14.775 1.00 91.94 97 VAL A O 1
ATOM 785 N N . ARG A 1 98 ? 18.783 7.720 -12.708 1.00 93.88 98 ARG A N 1
ATOM 786 C CA . ARG A 1 98 ? 20.120 7.296 -13.155 1.00 93.88 98 ARG A CA 1
ATOM 787 C C . ARG A 1 98 ? 20.099 5.933 -13.830 1.00 93.88 98 ARG A C 1
ATOM 789 O O . ARG A 1 98 ? 20.804 5.762 -14.823 1.00 93.88 98 ARG A O 1
ATOM 796 N N . LEU A 1 99 ? 19.286 5.003 -13.340 1.00 93.19 99 LEU A N 1
ATOM 797 C CA . LEU A 1 99 ? 19.104 3.694 -13.953 1.00 93.19 99 LEU A CA 1
ATOM 798 C C . LEU A 1 99 ? 18.563 3.841 -15.383 1.00 93.19 99 LEU A C 1
ATOM 800 O O . LEU A 1 99 ? 19.177 3.328 -16.318 1.00 93.19 99 LEU A O 1
ATOM 804 N N . LYS A 1 100 ? 17.513 4.651 -15.576 1.00 93.12 100 LYS A N 1
ATOM 805 C CA . LYS A 1 100 ? 16.932 4.933 -16.900 1.00 93.12 100 LYS A CA 1
ATOM 806 C C . LYS A 1 1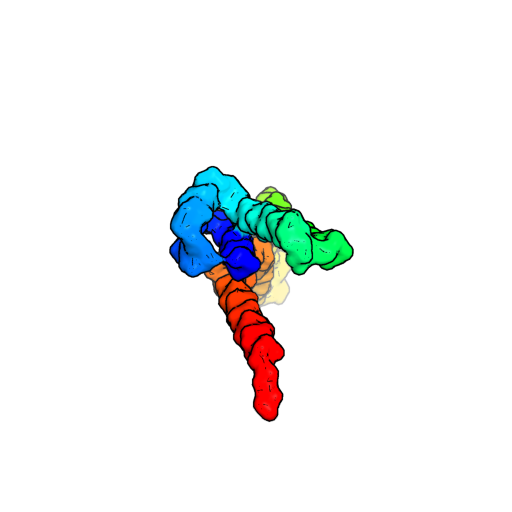00 ? 17.943 5.549 -17.870 1.00 93.12 100 LYS A C 1
ATOM 808 O O . LYS A 1 100 ? 18.057 5.125 -19.019 1.00 93.12 100 LYS A O 1
ATOM 813 N N . GLN A 1 101 ? 18.740 6.516 -17.401 1.00 95.38 101 GLN A N 1
ATOM 814 C CA . GLN A 1 101 ? 19.827 7.108 -18.195 1.00 95.38 101 GLN A CA 1
ATOM 815 C C . GLN A 1 101 ? 20.879 6.068 -18.600 1.00 95.38 101 GLN A C 1
ATOM 817 O O . GLN A 1 101 ? 21.331 6.073 -19.744 1.00 95.38 101 GLN A O 1
ATOM 822 N N . MET A 1 102 ? 21.267 5.175 -17.685 1.00 95.81 102 MET A N 1
ATOM 823 C CA . MET A 1 102 ? 22.264 4.140 -17.954 1.00 95.81 102 MET A CA 1
ATOM 824 C C . MET A 1 102 ? 21.756 3.106 -18.967 1.00 95.81 102 MET A C 1
ATOM 826 O O . MET A 1 102 ? 22.494 2.772 -19.891 1.00 95.81 102 MET A O 1
ATOM 830 N N . VAL A 1 103 ? 20.500 2.659 -18.849 1.00 95.31 103 VAL A N 1
ATOM 831 C CA . VAL A 1 103 ? 19.861 1.750 -19.820 1.00 95.31 103 VAL A CA 1
ATOM 832 C C . VAL A 1 103 ? 19.791 2.394 -21.206 1.00 95.31 103 VAL A C 1
ATOM 834 O O . VAL A 1 103 ? 20.129 1.752 -22.202 1.00 95.31 103 VAL A O 1
ATOM 837 N N . LEU A 1 104 ? 19.429 3.679 -21.281 1.00 95.06 104 LEU A N 1
ATOM 838 C CA . LEU A 1 104 ? 19.379 4.412 -22.545 1.00 95.06 104 LEU A CA 1
ATOM 839 C C . LEU A 1 104 ? 20.766 4.531 -23.192 1.00 95.06 104 LEU A C 1
ATOM 841 O O . LEU A 1 104 ? 20.919 4.234 -24.375 1.00 95.06 104 LEU A O 1
ATOM 845 N N . ILE A 1 105 ? 21.784 4.931 -22.423 1.00 96.00 105 ILE A N 1
ATOM 846 C CA . ILE A 1 105 ? 23.168 5.019 -22.914 1.00 96.00 105 ILE A CA 1
ATOM 847 C C . ILE A 1 105 ? 23.654 3.643 -23.374 1.00 96.00 105 ILE A C 1
ATOM 849 O O . ILE A 1 105 ? 24.252 3.542 -24.441 1.00 96.00 105 ILE A O 1
ATOM 853 N N . TYR A 1 106 ? 23.365 2.583 -22.617 1.00 94.75 106 TYR A N 1
ATOM 854 C CA . TYR A 1 106 ? 23.725 1.220 -22.996 1.00 94.75 106 TYR A CA 1
ATOM 855 C C . TYR A 1 106 ? 23.106 0.828 -24.344 1.00 94.75 106 TYR A C 1
ATOM 857 O O . TYR A 1 106 ? 23.827 0.379 -25.232 1.00 94.75 106 TYR A O 1
ATOM 865 N N . CYS A 1 107 ? 21.811 1.089 -24.548 1.00 93.88 107 CYS A N 1
ATOM 866 C CA . CYS A 1 107 ? 21.137 0.823 -25.822 1.00 93.88 107 CYS A CA 1
ATOM 867 C C . CYS A 1 107 ? 21.734 1.620 -26.997 1.00 93.88 107 CYS A C 1
ATOM 869 O O . CYS A 1 107 ? 21.735 1.131 -28.123 1.00 93.88 107 CYS A O 1
ATOM 871 N N . LEU A 1 108 ? 22.255 2.828 -26.750 1.00 93.25 108 LEU A N 1
ATOM 872 C CA . LEU A 1 108 ? 22.897 3.663 -27.772 1.00 93.25 108 LEU A CA 1
ATOM 873 C C . LEU A 1 108 ? 24.341 3.248 -28.083 1.00 93.25 108 LEU A C 1
ATOM 875 O O . LEU A 1 108 ? 24.786 3.420 -29.214 1.00 93.25 108 LEU A O 1
ATOM 879 N N . VAL A 1 109 ? 25.077 2.724 -27.101 1.00 94.56 109 VAL A N 1
ATOM 880 C CA . VAL A 1 109 ? 26.480 2.306 -27.268 1.00 94.56 109 VAL A CA 1
ATOM 881 C C . VAL A 1 109 ? 26.580 0.894 -27.842 1.00 94.56 109 VAL A C 1
ATOM 883 O O . VAL A 1 109 ? 27.427 0.655 -28.697 1.00 94.56 109 VAL A O 1
ATOM 886 N N . MET A 1 110 ? 25.685 -0.014 -27.440 1.00 92.00 110 MET A N 1
ATOM 887 C CA . MET A 1 110 ? 25.620 -1.400 -27.918 1.00 92.00 110 MET A CA 1
ATOM 888 C C . MET A 1 110 ? 25.761 -1.557 -29.449 1.00 92.00 110 MET A C 1
ATOM 890 O O . MET A 1 110 ? 26.565 -2.387 -29.860 1.00 92.00 110 MET A O 1
ATOM 894 N N . PRO A 1 111 ? 25.087 -0.779 -30.327 1.00 90.44 111 PRO A N 1
ATOM 895 C CA . PRO A 1 111 ? 25.285 -0.888 -31.777 1.00 90.44 111 PRO A CA 1
ATOM 896 C C . PRO A 1 111 ? 26.708 -0.690 -32.252 1.00 90.44 111 PRO A C 1
ATOM 898 O O . PRO A 1 111 ? 27.104 -1.339 -33.213 1.00 90.44 111 PRO A O 1
ATOM 901 N N . LEU A 1 112 ? 27.465 0.187 -31.604 1.00 91.69 112 LEU A N 1
ATOM 902 C CA . LEU A 1 112 ? 28.838 0.467 -32.004 1.00 91.69 112 LEU A CA 1
ATOM 903 C C . LEU A 1 112 ? 29.774 -0.702 -31.672 1.00 91.69 112 LEU A C 1
ATOM 905 O O . LEU A 1 112 ? 30.797 -0.842 -32.329 1.00 91.69 112 LEU A O 1
ATOM 909 N N . ASP A 1 113 ? 29.411 -1.533 -30.693 1.00 90.06 113 ASP A N 1
ATOM 910 C CA . ASP A 1 113 ? 30.212 -2.670 -30.228 1.00 90.06 113 ASP A CA 1
ATOM 911 C C . ASP A 1 113 ? 30.105 -3.884 -31.168 1.00 90.06 113 ASP A C 1
ATOM 913 O O . ASP A 1 113 ? 31.094 -4.545 -31.461 1.00 90.06 113 ASP A O 1
ATOM 917 N N . ILE A 1 114 ? 28.906 -4.153 -31.698 1.00 89.88 114 ILE A N 1
ATOM 918 C CA . ILE A 1 114 ? 28.605 -5.383 -32.458 1.00 89.88 114 ILE A CA 1
ATOM 919 C C . ILE A 1 114 ? 28.395 -5.174 -33.968 1.00 89.88 114 ILE A C 1
ATOM 921 O O . ILE A 1 114 ? 28.100 -6.129 -34.694 1.00 89.88 114 ILE A O 1
ATOM 925 N N . VAL A 1 115 ? 28.536 -3.943 -34.478 1.00 92.25 115 VAL A N 1
ATOM 926 C CA . VAL A 1 115 ? 28.272 -3.632 -35.897 1.00 92.25 115 VAL A CA 1
ATOM 927 C C . VAL A 1 115 ? 29.164 -4.412 -36.865 1.00 92.25 115 VAL A C 1
ATOM 929 O O . VAL A 1 115 ? 28.675 -4.843 -37.912 1.00 92.25 115 VAL A O 1
ATOM 932 N N . ASP A 1 116 ? 30.428 -4.639 -36.508 1.00 89.19 116 ASP A N 1
ATOM 933 C CA . ASP A 1 116 ? 31.410 -5.294 -37.379 1.00 89.19 116 ASP A CA 1
ATOM 934 C C . ASP A 1 116 ? 31.140 -6.799 -37.546 1.00 89.19 116 ASP A C 1
ATOM 936 O O . ASP A 1 116 ? 31.405 -7.365 -38.606 1.00 89.19 116 ASP A O 1
ATOM 940 N N . GLU A 1 117 ? 30.559 -7.445 -36.531 1.00 88.94 117 GLU A N 1
ATOM 941 C CA . GLU A 1 117 ? 30.246 -8.878 -36.557 1.00 88.94 117 GLU A CA 1
ATOM 942 C C . GLU A 1 117 ? 28.916 -9.172 -37.265 1.00 88.94 117 GLU A C 1
ATOM 944 O O . GLU A 1 117 ? 28.802 -10.154 -38.002 1.00 88.94 117 GLU A O 1
ATOM 949 N N . LEU A 1 118 ? 27.899 -8.324 -37.059 1.00 86.19 118 LEU A N 1
ATOM 950 C CA . LEU A 1 118 ? 26.525 -8.604 -37.489 1.00 86.19 118 LEU A CA 1
ATOM 951 C C . LEU A 1 118 ? 26.049 -7.794 -38.702 1.00 86.19 118 LEU A C 1
ATOM 953 O O . LEU A 1 118 ? 25.070 -8.202 -39.332 1.00 86.19 118 LEU A O 1
ATOM 957 N N . THR A 1 119 ? 26.725 -6.693 -39.059 1.00 88.50 119 THR A N 1
ATOM 958 C CA . THR A 1 119 ? 26.399 -5.793 -40.189 1.00 88.50 119 THR A CA 1
ATOM 959 C C . THR A 1 119 ? 24.894 -5.535 -40.380 1.00 88.50 119 THR A C 1
ATOM 961 O O . THR A 1 119 ? 24.333 -4.655 -39.731 1.00 88.50 119 THR A O 1
ATOM 964 N N . TRP A 1 120 ? 24.211 -6.285 -41.256 1.00 90.62 120 TRP A N 1
ATOM 965 C CA . TRP A 1 120 ? 22.775 -6.118 -41.540 1.00 90.62 120 TRP A CA 1
ATOM 966 C C . TRP A 1 120 ? 21.858 -6.600 -40.406 1.00 90.62 120 TRP A C 1
ATOM 968 O O . TRP A 1 120 ? 20.764 -6.064 -40.231 1.00 90.62 120 TRP A O 1
ATOM 978 N N . TRP A 1 121 ? 22.294 -7.590 -39.624 1.00 91.75 121 TRP A N 1
ATOM 979 C CA . TRP A 1 121 ? 21.528 -8.141 -38.500 1.00 91.75 121 TRP A CA 1
ATOM 980 C C . TRP A 1 121 ? 21.608 -7.284 -37.233 1.00 91.75 121 TRP A C 1
ATOM 982 O O . TRP A 1 121 ? 20.770 -7.435 -36.343 1.00 91.75 121 TRP A O 1
ATOM 992 N N . THR A 1 122 ? 22.556 -6.347 -37.180 1.00 91.31 122 THR A N 1
ATOM 993 C CA . THR A 1 122 ? 22.775 -5.419 -36.064 1.00 91.31 122 THR A CA 1
ATOM 994 C C . THR A 1 122 ? 21.498 -4.657 -35.706 1.00 91.31 122 THR A C 1
ATOM 996 O O . THR A 1 122 ? 21.099 -4.637 -34.547 1.00 91.31 122 THR A O 1
ATOM 999 N N . GLY A 1 123 ? 20.795 -4.100 -36.699 1.00 91.12 123 GLY A N 1
ATOM 1000 C CA . GLY A 1 123 ? 19.554 -3.349 -36.475 1.00 91.12 123 GLY A CA 1
ATOM 1001 C C . GLY A 1 123 ? 18.451 -4.178 -35.793 1.00 91.12 123 GLY A C 1
ATOM 1002 O O . GLY A 1 123 ? 18.014 -3.806 -34.703 1.00 91.12 123 GLY A O 1
ATOM 1003 N N . PRO A 1 124 ? 18.009 -5.305 -36.388 1.00 93.81 124 PRO A N 1
ATOM 1004 C CA . PRO A 1 124 ? 16.987 -6.169 -35.793 1.00 93.81 124 PRO A CA 1
ATOM 1005 C C . PRO A 1 124 ? 17.340 -6.696 -34.397 1.00 93.81 124 PRO A C 1
ATOM 1007 O O . PRO A 1 124 ? 16.484 -6.711 -33.513 1.00 93.81 124 PRO A O 1
ATOM 1010 N N . ILE A 1 125 ? 18.591 -7.110 -34.183 1.00 92.50 125 ILE A N 1
ATOM 1011 C CA . ILE A 1 125 ? 19.021 -7.695 -32.906 1.00 92.50 125 ILE A CA 1
ATOM 1012 C C . ILE A 1 125 ? 19.054 -6.641 -31.802 1.00 92.50 125 ILE A C 1
ATOM 1014 O O . ILE A 1 125 ? 18.616 -6.914 -30.687 1.00 92.50 125 ILE A O 1
ATOM 1018 N N . ILE A 1 126 ? 19.493 -5.423 -32.112 1.00 94.06 126 ILE A N 1
ATOM 1019 C CA . ILE A 1 126 ? 19.516 -4.327 -31.140 1.00 94.06 126 ILE A CA 1
ATOM 1020 C C . ILE A 1 126 ? 18.115 -3.835 -30.841 1.00 94.06 126 ILE A C 1
ATOM 1022 O O . ILE A 1 126 ? 17.800 -3.627 -29.678 1.00 94.06 126 ILE A O 1
ATOM 1026 N N . ALA A 1 127 ? 17.247 -3.714 -31.848 1.00 94.25 127 ALA A N 1
ATOM 1027 C CA . ALA A 1 127 ? 15.849 -3.374 -31.609 1.00 94.25 127 ALA A CA 1
ATOM 1028 C C . ALA A 1 127 ? 15.197 -4.370 -30.635 1.00 94.25 127 ALA A C 1
ATOM 1030 O O . ALA A 1 127 ? 14.513 -3.962 -29.699 1.00 94.25 127 ALA A O 1
ATOM 1031 N N . PHE A 1 128 ? 15.469 -5.667 -30.808 1.00 95.31 128 PHE A N 1
ATOM 1032 C CA . PHE A 1 128 ? 14.985 -6.709 -29.906 1.00 95.31 128 PHE A CA 1
ATOM 1033 C C . PHE A 1 128 ? 15.614 -6.629 -28.503 1.00 95.31 128 PHE A C 1
ATOM 1035 O O . PHE A 1 128 ? 14.897 -6.687 -27.505 1.00 95.31 128 PHE A O 1
ATOM 1042 N N . ALA A 1 129 ? 16.933 -6.447 -28.402 1.00 94.50 129 ALA A N 1
ATOM 1043 C CA . ALA A 1 129 ? 17.632 -6.335 -27.121 1.00 94.50 129 ALA A CA 1
ATOM 1044 C C . ALA A 1 129 ? 17.219 -5.079 -26.331 1.00 94.50 129 ALA A C 1
ATOM 1046 O O . ALA A 1 129 ? 16.921 -5.165 -25.140 1.00 94.50 129 ALA A O 1
ATOM 1047 N N . SER A 1 130 ? 17.142 -3.923 -26.995 1.00 95.00 130 SER A N 1
ATOM 1048 C CA . SER A 1 130 ? 16.656 -2.673 -26.408 1.00 95.00 130 SER A CA 1
ATOM 1049 C C . SER A 1 130 ? 15.202 -2.789 -25.977 1.00 95.00 130 SER A C 1
ATOM 1051 O O . SER A 1 130 ? 14.868 -2.321 -24.895 1.00 95.00 130 SER A O 1
ATOM 1053 N N . PHE A 1 131 ? 14.348 -3.448 -26.768 1.00 95.69 131 PHE A N 1
ATOM 1054 C CA . PHE A 1 131 ? 12.970 -3.714 -26.365 1.00 95.69 131 PHE A CA 1
ATOM 1055 C C . PHE A 1 131 ? 12.912 -4.489 -25.044 1.00 95.69 131 PHE A C 1
ATOM 1057 O O . PHE A 1 131 ? 12.187 -4.078 -24.145 1.00 95.69 131 PHE A O 1
ATOM 1064 N N . ILE A 1 132 ? 13.710 -5.551 -24.883 1.00 96.12 132 ILE A N 1
ATOM 1065 C CA . ILE A 1 132 ? 13.766 -6.316 -23.627 1.00 96.12 132 ILE A CA 1
ATOM 1066 C C . ILE A 1 132 ? 14.231 -5.435 -22.463 1.00 96.12 132 ILE A C 1
ATOM 1068 O O . ILE A 1 132 ? 13.578 -5.405 -21.423 1.00 96.12 132 ILE A O 1
ATOM 1072 N N . LEU A 1 133 ? 15.342 -4.711 -22.626 1.00 95.31 133 LEU A N 1
ATOM 1073 C CA . LEU A 1 133 ? 15.923 -3.904 -21.549 1.00 95.31 133 LEU A CA 1
ATOM 1074 C C . LEU A 1 133 ? 15.010 -2.758 -21.111 1.00 95.31 133 LEU A C 1
ATOM 1076 O O . LEU A 1 133 ? 14.831 -2.548 -19.914 1.00 95.31 133 LEU A O 1
ATOM 1080 N N . LEU A 1 134 ? 14.414 -2.047 -22.069 1.00 94.88 134 LEU A N 1
ATOM 1081 C CA . LEU A 1 134 ? 13.463 -0.974 -21.786 1.00 94.88 134 LEU A CA 1
ATOM 1082 C C . LEU A 1 134 ? 12.173 -1.523 -21.169 1.00 94.88 134 LEU A C 1
ATOM 1084 O O . LEU A 1 134 ? 11.652 -0.919 -20.243 1.00 94.88 134 LEU A O 1
ATOM 1088 N N . SER A 1 135 ? 11.696 -2.690 -21.616 1.00 94.56 135 SER A N 1
ATOM 1089 C CA . SER A 1 135 ? 10.513 -3.324 -21.017 1.00 94.56 135 SER A CA 1
ATOM 1090 C C . SER A 1 135 ? 10.750 -3.703 -19.555 1.00 94.56 135 SER A C 1
ATOM 1092 O O . SER A 1 135 ? 9.867 -3.519 -18.730 1.00 94.56 135 SER A O 1
ATOM 1094 N N . ILE A 1 136 ? 11.934 -4.223 -19.214 1.00 94.62 136 ILE A N 1
ATOM 1095 C CA . ILE A 1 136 ? 12.270 -4.569 -17.824 1.00 94.62 136 ILE A CA 1
ATOM 1096 C C . ILE A 1 136 ? 12.339 -3.315 -16.944 1.00 94.62 136 ILE A C 1
ATOM 1098 O O . ILE A 1 136 ? 11.890 -3.363 -15.802 1.00 94.62 136 ILE A O 1
ATOM 1102 N N . GLU A 1 137 ? 12.893 -2.211 -17.455 1.00 93.38 137 GLU A N 1
ATOM 1103 C CA . GLU A 1 137 ? 12.935 -0.936 -16.725 1.00 93.38 137 GLU A CA 1
ATOM 1104 C C . GLU A 1 137 ? 11.530 -0.390 -16.460 1.00 93.38 137 GLU A C 1
ATOM 1106 O O . GLU A 1 137 ? 11.234 -0.020 -15.327 1.00 93.38 137 GLU A O 1
ATOM 1111 N N . GLU A 1 138 ? 10.656 -0.426 -17.467 1.00 90.19 138 GLU A N 1
ATOM 1112 C CA . GLU A 1 138 ? 9.271 0.035 -17.341 1.00 90.19 138 GLU A CA 1
ATOM 11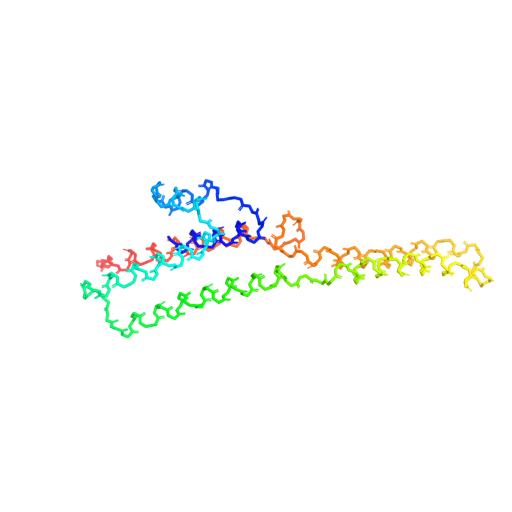13 C C . GLU A 1 138 ? 8.473 -0.827 -16.350 1.00 90.19 138 GLU A C 1
ATOM 1115 O O . GLU A 1 138 ? 7.850 -0.296 -15.436 1.00 90.19 138 GLU A O 1
ATOM 1120 N N . ILE A 1 139 ? 8.569 -2.160 -16.450 1.00 91.06 139 ILE A N 1
ATOM 1121 C CA . ILE A 1 139 ? 7.927 -3.085 -15.498 1.00 91.06 139 ILE A CA 1
ATOM 1122 C C . ILE A 1 139 ? 8.429 -2.833 -14.071 1.00 91.06 139 ILE A C 1
ATOM 1124 O O . ILE A 1 139 ? 7.656 -2.896 -13.118 1.00 91.06 139 ILE A O 1
ATOM 1128 N N . GLY A 1 140 ? 9.728 -2.560 -13.909 1.00 89.38 140 GLY A N 1
ATOM 1129 C CA . GLY A 1 140 ? 10.304 -2.205 -12.615 1.00 89.38 140 GLY A CA 1
ATOM 1130 C C . GLY A 1 140 ? 9.655 -0.953 -12.032 1.00 89.38 140 GLY A C 1
ATOM 1131 O O . GLY A 1 140 ? 9.259 -0.971 -10.870 1.00 89.38 140 GLY A O 1
ATOM 1132 N N . SER A 1 141 ? 9.481 0.083 -12.856 1.00 86.00 141 SER A N 1
ATOM 1133 C CA . SER A 1 141 ? 8.828 1.331 -12.455 1.00 86.00 141 SER A CA 1
ATOM 1134 C C . SER A 1 141 ? 7.363 1.134 -12.059 1.00 86.00 141 SER A C 1
ATOM 1136 O O . SER A 1 141 ? 6.926 1.756 -11.098 1.00 86.00 141 SER A O 1
ATOM 1138 N N . GLU A 1 142 ? 6.608 0.278 -12.754 1.00 86.94 142 GLU A N 1
ATOM 1139 C CA . GLU A 1 142 ? 5.208 -0.010 -12.397 1.00 86.94 142 GLU A CA 1
ATOM 1140 C C . GLU A 1 142 ? 5.101 -0.733 -11.041 1.00 86.94 142 GLU A C 1
ATOM 1142 O O . GLU A 1 142 ? 4.248 -0.414 -10.219 1.00 86.94 142 GLU A O 1
ATOM 1147 N N . ILE A 1 143 ? 5.998 -1.684 -10.756 1.00 87.75 143 ILE A N 1
ATOM 1148 C CA . ILE A 1 143 ? 5.967 -2.465 -9.504 1.00 87.75 143 ILE A CA 1
ATOM 1149 C C . ILE A 1 143 ? 6.339 -1.611 -8.272 1.00 87.75 143 ILE A C 1
ATOM 1151 O O . ILE A 1 143 ? 6.019 -1.984 -7.138 1.00 87.75 143 ILE A O 1
ATOM 1155 N N . GLU A 1 144 ? 7.008 -0.471 -8.463 1.00 87.00 144 GLU A N 1
ATOM 1156 C CA . GLU A 1 144 ? 7.396 0.440 -7.379 1.00 87.00 144 GLU A CA 1
ATOM 1157 C C . GLU A 1 144 ? 6.199 1.164 -6.723 1.00 87.00 144 GLU A C 1
ATOM 1159 O O . GLU A 1 144 ? 6.314 1.553 -5.557 1.00 87.00 144 GLU A O 1
ATOM 1164 N N . GLU A 1 145 ? 5.045 1.288 -7.399 1.00 87.94 145 GLU A N 1
ATOM 1165 C CA . GLU A 1 145 ? 3.853 2.011 -6.909 1.00 87.94 145 GLU A CA 1
ATOM 1166 C C . GLU A 1 145 ? 2.633 1.095 -6.629 1.00 87.94 145 GLU A C 1
ATOM 1168 O O . GLU A 1 145 ? 1.538 1.318 -7.134 1.00 87.94 145 GLU A O 1
ATOM 1173 N N . PRO A 1 146 ? 2.725 0.104 -5.720 1.00 91.12 146 PRO A N 1
ATOM 1174 C CA . PRO A 1 146 ? 1.753 -0.996 -5.620 1.00 91.12 146 PRO A CA 1
ATOM 1175 C C . PRO A 1 146 ? 0.334 -0.604 -5.174 1.00 91.12 146 PRO A C 1
ATOM 1177 O O . PRO A 1 146 ? -0.576 -1.436 -5.210 1.00 91.12 146 PRO A O 1
ATOM 1180 N N . PHE A 1 147 ? 0.139 0.610 -4.655 1.00 94.31 147 PHE A N 1
ATOM 1181 C CA . PHE A 1 147 ? -1.132 1.066 -4.082 1.00 94.31 147 PHE A CA 1
ATOM 1182 C C . PHE A 1 147 ? -1.919 2.002 -4.999 1.00 94.31 147 PHE A C 1
ATOM 1184 O O . PHE A 1 147 ? -2.929 2.541 -4.546 1.00 94.31 147 PHE A O 1
ATOM 1191 N N . GLY A 1 148 ? -1.468 2.219 -6.235 1.00 90.75 148 GLY A N 1
ATOM 1192 C CA . GLY A 1 148 ? -2.116 3.114 -7.181 1.00 90.75 148 GLY A CA 1
ATOM 1193 C C . GLY A 1 148 ? -3.463 2.605 -7.714 1.00 90.75 148 GLY A C 1
ATOM 1194 O O . GLY A 1 148 ? -4.254 1.936 -7.029 1.00 90.75 148 GLY A O 1
ATOM 1195 N N . SER A 1 149 ? -3.769 3.027 -8.938 1.00 89.62 149 SER A N 1
ATOM 1196 C CA . SER A 1 149 ? -4.996 2.674 -9.665 1.00 89.62 149 SER A CA 1
ATOM 1197 C C . SER A 1 149 ? -4.719 2.059 -11.037 1.00 89.62 149 SER A C 1
ATOM 1199 O O . SER A 1 149 ? -5.658 1.873 -11.818 1.00 89.62 149 SER A O 1
ATOM 1201 N N . ASP A 1 150 ? -3.462 1.748 -11.337 1.00 89.38 150 ASP A N 1
ATOM 1202 C CA . ASP A 1 150 ? -3.076 1.136 -12.595 1.00 89.38 150 ASP A CA 1
ATOM 1203 C C . ASP A 1 150 ? -3.490 -0.344 -12.634 1.00 89.38 150 ASP A C 1
ATOM 1205 O O . ASP A 1 150 ? -3.687 -0.983 -11.595 1.00 89.38 150 ASP A O 1
ATOM 1209 N N . PRO A 1 151 ? -3.651 -0.940 -13.832 1.00 87.06 151 PRO A N 1
ATOM 1210 C CA . PRO A 1 151 ? -4.106 -2.326 -13.964 1.00 87.06 151 PRO A CA 1
ATOM 1211 C C . PRO A 1 151 ? -3.215 -3.360 -13.262 1.00 87.06 151 PRO A C 1
ATOM 1213 O O . PRO A 1 151 ? -3.694 -4.450 -12.943 1.00 87.06 151 PRO A O 1
ATOM 1216 N N . ASN A 1 152 ? -1.939 -3.026 -13.058 1.00 88.94 152 ASN A N 1
ATOM 1217 C CA . ASN A 1 152 ? -0.936 -3.892 -12.442 1.00 88.94 152 ASN A CA 1
ATOM 1218 C C . ASN A 1 152 ? -0.781 -3.654 -10.927 1.00 88.94 152 ASN A C 1
ATOM 1220 O O . ASN A 1 152 ? -0.055 -4.404 -10.271 1.00 88.94 152 ASN A O 1
ATOM 1224 N N . ASP A 1 153 ? -1.501 -2.678 -10.367 1.00 93.12 153 ASP A N 1
ATOM 1225 C CA . ASP A 1 153 ? -1.494 -2.383 -8.937 1.00 93.12 153 ASP A CA 1
ATOM 1226 C C . ASP A 1 153 ? -2.338 -3.376 -8.135 1.00 93.12 153 ASP A C 1
ATOM 1228 O O . ASP A 1 153 ? -3.115 -4.187 -8.656 1.00 93.12 153 ASP A O 1
ATOM 1232 N N . LEU A 1 154 ? -2.216 -3.307 -6.808 1.00 93.31 154 LEU A N 1
ATOM 1233 C CA . LEU A 1 154 ? -3.023 -4.133 -5.924 1.00 93.31 154 LEU A CA 1
ATOM 1234 C C . LEU A 1 154 ? -4.520 -3.812 -6.100 1.00 93.31 154 LEU A C 1
ATOM 1236 O O . LEU A 1 154 ? -4.925 -2.649 -6.009 1.00 93.31 154 LEU A O 1
ATOM 1240 N N . PRO A 1 155 ? -5.392 -4.831 -6.240 1.00 95.19 155 PRO A N 1
ATOM 1241 C CA . PRO A 1 155 ? -6.829 -4.633 -6.402 1.00 95.19 155 PRO A CA 1
ATOM 1242 C C . PRO A 1 155 ? -7.499 -4.295 -5.057 1.00 95.19 155 PRO A C 1
ATOM 1244 O O . PRO A 1 155 ? -8.308 -5.068 -4.534 1.00 95.19 155 PRO A O 1
ATOM 1247 N N . LEU A 1 156 ? -7.162 -3.139 -4.472 1.00 94.75 156 LEU A N 1
ATOM 1248 C CA . LEU A 1 156 ? -7.595 -2.725 -3.132 1.00 94.75 156 LEU A CA 1
ATOM 1249 C C . LEU A 1 156 ? -9.121 -2.657 -2.999 1.00 94.75 156 LEU A C 1
ATOM 1251 O O . LEU A 1 156 ? -9.659 -3.025 -1.955 1.00 94.75 156 LEU A O 1
ATOM 1255 N N . ASP A 1 157 ? -9.833 -2.261 -4.056 1.00 93.38 157 ASP A N 1
ATOM 1256 C CA . ASP A 1 157 ? -11.300 -2.281 -4.092 1.00 93.38 157 ASP A CA 1
ATOM 1257 C C . ASP A 1 157 ? -11.851 -3.706 -3.979 1.00 93.38 157 ASP A C 1
ATOM 1259 O O . ASP A 1 157 ? -12.758 -3.976 -3.191 1.00 93.38 157 ASP A O 1
ATOM 1263 N N . GLY A 1 158 ? -11.263 -4.652 -4.717 1.00 94.88 158 GLY A N 1
ATOM 1264 C CA . GLY A 1 158 ? -11.626 -6.068 -4.648 1.00 94.88 158 GLY A CA 1
ATOM 1265 C C . GLY A 1 158 ? -11.354 -6.670 -3.268 1.00 94.88 158 GLY A C 1
ATOM 1266 O O . GLY A 1 158 ? -12.175 -7.431 -2.744 1.00 94.88 158 GLY A O 1
ATOM 1267 N N . ILE A 1 159 ? -10.239 -6.282 -2.644 1.00 95.44 159 ILE A N 1
ATOM 1268 C CA . ILE A 1 159 ? -9.889 -6.685 -1.278 1.00 95.44 159 ILE A CA 1
ATOM 1269 C C . ILE A 1 159 ? -10.907 -6.118 -0.276 1.00 95.44 159 ILE A C 1
ATOM 1271 O O . ILE A 1 159 ? -11.456 -6.881 0.520 1.00 95.44 159 ILE A O 1
ATOM 1275 N N . CYS A 1 160 ? -11.231 -4.822 -0.346 1.00 94.69 160 CYS A N 1
ATOM 1276 C CA . CYS A 1 160 ? -12.221 -4.187 0.534 1.00 94.69 160 CYS A CA 1
ATOM 1277 C C . CYS A 1 160 ? -13.611 -4.822 0.391 1.00 94.69 160 CYS A C 1
ATOM 1279 O O . CYS A 1 160 ? -14.249 -5.148 1.393 1.00 94.69 160 CYS A O 1
ATOM 1281 N N . ASN A 1 161 ? -14.049 -5.083 -0.843 1.00 94.44 161 ASN A N 1
ATOM 1282 C CA . ASN A 1 161 ? -15.317 -5.759 -1.121 1.00 94.44 161 ASN A CA 1
ATOM 1283 C C . ASN A 1 161 ? -15.347 -7.185 -0.557 1.00 94.44 161 ASN A C 1
ATOM 1285 O O . ASN A 1 161 ? -16.358 -7.619 -0.002 1.00 94.44 161 ASN A O 1
ATOM 1289 N N . THR A 1 162 ? -14.229 -7.908 -0.653 1.00 96.62 162 THR A N 1
ATOM 1290 C CA . THR A 1 162 ? -14.098 -9.249 -0.070 1.00 96.62 162 THR A CA 1
ATOM 1291 C C . THR A 1 162 ? -14.182 -9.198 1.455 1.00 96.62 162 THR A C 1
ATOM 1293 O O . THR A 1 162 ? -14.910 -9.993 2.047 1.00 96.62 162 THR A O 1
ATOM 1296 N N . ILE A 1 163 ? -13.508 -8.236 2.095 1.00 94.94 163 ILE A N 1
ATOM 1297 C CA . ILE A 1 163 ? -13.598 -8.013 3.547 1.00 94.94 163 ILE A CA 1
ATOM 1298 C C . ILE A 1 163 ? -15.041 -7.701 3.957 1.00 94.94 163 ILE A C 1
ATOM 1300 O O . ILE A 1 163 ? -15.534 -8.286 4.922 1.00 94.94 163 ILE A O 1
ATOM 1304 N N . ASN A 1 164 ? -15.730 -6.822 3.220 1.00 94.62 164 ASN A N 1
ATOM 1305 C CA . ASN A 1 164 ? -17.122 -6.479 3.500 1.00 94.62 164 ASN A CA 1
ATOM 1306 C C . ASN A 1 164 ? -18.030 -7.714 3.434 1.00 94.62 164 ASN A C 1
ATOM 1308 O O . ASN A 1 164 ? -18.730 -8.018 4.397 1.00 94.62 164 ASN A O 1
ATOM 1312 N N . ARG A 1 165 ? -17.951 -8.483 2.340 1.00 95.00 165 ARG A N 1
ATOM 1313 C CA . ARG A 1 165 ? -18.742 -9.708 2.168 1.00 95.00 165 ARG A CA 1
ATOM 1314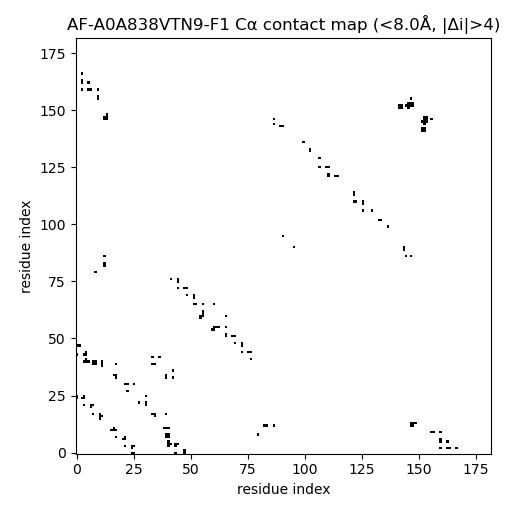 C C . ARG A 1 165 ? -18.483 -10.721 3.284 1.00 95.00 165 ARG A C 1
ATOM 1316 O O . ARG A 1 165 ? -19.434 -11.244 3.857 1.00 95.00 165 ARG A O 1
ATOM 1323 N N . ASN A 1 166 ? -17.218 -10.964 3.625 1.00 95.00 166 ASN A N 1
ATOM 1324 C CA . ASN A 1 166 ? -16.860 -11.912 4.680 1.00 95.00 166 ASN A CA 1
ATOM 1325 C C . ASN A 1 166 ? -17.437 -11.483 6.040 1.00 95.00 166 ASN A C 1
ATOM 1327 O O . ASN A 1 166 ? -17.932 -12.315 6.798 1.00 95.00 166 ASN A O 1
ATOM 1331 N N . LEU A 1 167 ? -17.412 -10.183 6.354 1.00 93.00 167 LEU A N 1
ATOM 1332 C CA . LEU A 1 167 ? -18.007 -9.664 7.587 1.00 93.00 167 LEU A CA 1
ATOM 1333 C C . LEU A 1 167 ? -19.536 -9.774 7.585 1.00 93.00 167 LEU A C 1
ATOM 1335 O O . LEU A 1 167 ? -20.111 -10.171 8.598 1.00 93.00 167 LEU A O 1
ATOM 1339 N N . GLU A 1 168 ? -20.200 -9.483 6.467 1.00 93.19 168 GLU A N 1
ATOM 1340 C CA . GLU A 1 168 ? -21.648 -9.679 6.336 1.00 93.19 168 GLU A CA 1
ATOM 1341 C C . GLU A 1 168 ? -22.055 -11.147 6.537 1.00 93.19 168 GLU A C 1
ATOM 1343 O O . GLU A 1 168 ? -23.061 -11.428 7.191 1.00 93.19 168 GLU A O 1
ATOM 1348 N N . GLU A 1 169 ? -21.278 -12.091 6.003 1.00 93.75 169 GLU A N 1
ATOM 1349 C CA . GLU A 1 169 ? -21.495 -13.527 6.197 1.00 93.75 169 GLU A CA 1
ATOM 1350 C C . GLU A 1 169 ? -21.331 -13.936 7.665 1.00 93.75 169 GLU A C 1
ATOM 1352 O O . GLU A 1 169 ? -22.197 -14.624 8.210 1.00 93.75 169 GLU A O 1
ATOM 1357 N N . LEU A 1 170 ? -20.280 -13.461 8.341 1.00 92.81 170 LEU A N 1
ATOM 1358 C CA . LEU A 1 170 ? -20.057 -13.735 9.764 1.00 92.81 170 LEU A CA 1
ATOM 1359 C C . LEU A 1 170 ? -21.176 -13.170 10.651 1.00 92.81 170 LEU A C 1
ATOM 1361 O O . LEU A 1 170 ? -21.634 -13.853 11.565 1.00 92.81 170 LEU A O 1
ATOM 1365 N N . ILE A 1 171 ? -21.667 -11.961 10.363 1.00 92.31 171 ILE A N 1
ATOM 1366 C CA . ILE A 1 171 ? -22.797 -11.355 11.089 1.00 92.31 171 ILE A CA 1
ATOM 1367 C C . ILE A 1 171 ? -24.079 -12.179 10.886 1.00 92.31 171 ILE A C 1
ATOM 1369 O O . ILE A 1 171 ? -24.830 -12.423 11.837 1.00 92.31 171 ILE A O 1
ATOM 1373 N N . LYS A 1 172 ? -24.329 -12.664 9.664 1.00 92.44 172 LYS A N 1
ATOM 1374 C CA . LYS A 1 172 ? -25.467 -13.553 9.375 1.00 92.44 172 LYS A CA 1
ATOM 1375 C C . LYS A 1 172 ? -25.344 -14.880 10.127 1.00 92.44 172 LYS A C 1
ATOM 1377 O O . LYS A 1 172 ? -26.324 -15.342 10.701 1.00 92.44 172 LYS A O 1
ATOM 1382 N N . LEU A 1 173 ? -24.153 -15.475 10.176 1.00 91.62 173 LEU A N 1
ATOM 1383 C CA . LEU A 1 173 ? -23.906 -16.713 10.920 1.00 91.62 173 LEU A CA 1
ATOM 1384 C C . LEU A 1 173 ? -24.120 -16.530 12.427 1.00 91.62 173 LEU A C 1
ATOM 1386 O O . LEU A 1 173 ? -24.817 -17.337 13.038 1.00 91.62 173 LEU A O 1
ATOM 1390 N N . ALA A 1 174 ? -23.593 -15.451 13.008 1.00 86.00 174 ALA A N 1
ATOM 1391 C CA . ALA A 1 174 ? -23.770 -15.145 14.425 1.00 86.00 174 ALA A CA 1
ATOM 1392 C C . ALA A 1 174 ? -25.248 -14.916 14.786 1.00 86.00 174 ALA A C 1
ATOM 1394 O O . ALA A 1 174 ? -25.739 -15.480 15.759 1.00 86.00 174 ALA A O 1
ATOM 1395 N N . SER A 1 175 ? -25.988 -14.166 13.962 1.00 82.69 175 SER A N 1
ATOM 1396 C CA . SER A 1 175 ? -27.422 -13.934 14.202 1.00 82.69 175 SER A CA 1
ATOM 1397 C C . SER A 1 175 ? -28.285 -15.195 14.045 1.00 82.69 175 SER A C 1
ATOM 1399 O O . SER A 1 175 ? -29.332 -15.303 14.682 1.00 82.69 175 SER A O 1
ATOM 1401 N N . ASN A 1 176 ? -27.851 -16.166 13.236 1.00 77.62 176 ASN A N 1
ATOM 1402 C CA . ASN A 1 176 ? -28.513 -17.466 13.116 1.00 77.62 176 ASN A CA 1
ATOM 1403 C C . ASN A 1 176 ? -28.180 -18.421 14.273 1.00 77.62 176 ASN A C 1
ATOM 1405 O O . ASN A 1 176 ? -29.027 -19.236 14.623 1.00 77.62 176 ASN A O 1
ATOM 1409 N N . ALA A 1 177 ? -26.992 -18.323 14.877 1.00 68.19 177 ALA A N 1
ATOM 1410 C CA . ALA A 1 177 ? -26.604 -19.138 16.032 1.00 68.19 177 ALA A CA 1
ATOM 1411 C C . ALA A 1 177 ? -27.406 -18.796 17.305 1.00 68.19 177 ALA A C 1
ATOM 1413 O O . ALA A 1 177 ? -27.649 -19.677 18.125 1.00 68.19 177 ALA A O 1
ATOM 1414 N N . ASP A 1 178 ? -27.879 -17.552 17.430 1.00 59.53 178 ASP A N 1
ATOM 1415 C CA . ASP A 1 178 ? -28.778 -17.110 18.509 1.00 59.53 178 ASP A CA 1
ATOM 1416 C C . ASP A 1 178 ? -30.243 -17.561 18.323 1.00 59.53 178 ASP A C 1
ATOM 1418 O O . ASP A 1 178 ? -31.081 -17.346 19.203 1.00 59.53 178 ASP A O 1
ATOM 1422 N N . ARG A 1 179 ? -30.592 -18.206 17.197 1.00 52.91 179 ARG A N 1
ATOM 1423 C CA . ARG A 1 179 ? -31.901 -18.854 17.029 1.00 52.91 179 ARG A CA 1
ATOM 1424 C C . ARG A 1 179 ? -31.781 -20.321 17.445 1.00 52.91 179 ARG A C 1
ATOM 1426 O O . ARG A 1 179 ? -31.141 -21.080 16.718 1.00 52.91 179 ARG A O 1
ATOM 1433 N N . PRO A 1 180 ? -32.402 -20.760 18.558 1.00 47.62 180 PRO A N 1
ATOM 1434 C CA . PRO A 1 180 ? -32.431 -22.178 18.881 1.00 47.62 180 PRO A CA 1
ATOM 1435 C C . PRO A 1 180 ? -33.104 -22.921 17.723 1.00 47.62 180 PRO A C 1
ATOM 1437 O O . PRO A 1 180 ? -34.233 -22.611 17.339 1.00 47.62 180 PRO A O 1
ATOM 1440 N N . SER A 1 181 ? -32.381 -23.874 17.138 1.00 53.97 181 SER A N 1
ATOM 1441 C CA . SER A 1 181 ? -32.958 -24.884 16.260 1.00 53.97 181 SER A CA 1
ATOM 1442 C C . SER A 1 181 ? -34.049 -25.612 17.047 1.00 53.97 181 SER A C 1
ATOM 1444 O O . SER A 1 181 ? -33.742 -26.203 18.084 1.00 53.97 181 SER A O 1
ATOM 1446 N N . PHE A 1 182 ? -35.295 -25.481 16.582 1.00 42.81 182 PHE A N 1
ATOM 1447 C CA . PHE A 1 182 ? -36.477 -26.167 17.111 1.00 42.81 182 PHE A CA 1
ATOM 1448 C C . PHE A 1 182 ? -36.267 -27.676 17.266 1.00 42.81 182 PHE A C 1
ATOM 1450 O O . PHE A 1 182 ? -35.587 -28.265 16.392 1.00 42.81 182 PHE A O 1
#

Foldseek 3Di:
DVLLLLVLLLCVLQVHADDVVSVVVDPPVLSVVLNPDPRNSVVVLVVQLVVLVVCVVVVNDDPVVNVVVNVVSVVSVVVSVVSVCLSVDFDPPVVLVVLVVVLVVCLVCQLVVCCVPQVVCSVVVSVVVSVVSVVVSVVVVVVRSQSHDDPNHDPSVVVSVVVVVVVVVVVVVVVVVVDPDD

pLDDT: mean 90.56, std 7.85, range [42.81, 97.38]

Secondary structure (DSSP, 8-state):
-HHHHHHHHHHHHTTPPP-HHHHHTS-HHHHHHHHT-S-HHHHHHHHHHHHHHHHHHTTSS-HHHHHHHHHHHHHHHHHHHHHHHHHHSPPPHHHHHHHHHHHHHHHHHHHHHHHHHHTTSHHHHHHHHHHHHHHHHHHHHHHT-TTSSSTTS--HHHHHHHHHHHHHHHHHHHHHHTS---

Sequence (182 aa):
LLVAFAVAMKLHLRSELVNDEVASLMSSERYLHLKDTNHPSLQIAFWIGDYLQIQYERDLLPIYQLTALHKLVDDLVNILGGCERILKTPIPLIYTVRLKQMVLIYCLVMPLDIVDELTWWTGPIIAFASFILLSIEEIGSEIEEPFGSDPNDLPLDGICNTINRNLEELIKLASNADRPSF

Radius of gyration: 25.65 Å; Cα contacts (8 Å, |Δi|>4): 109; chains: 1; bounding box: 68×43×74 Å

Mean predicted aligned error: 6.23 Å

Solvent-accessible surface area (backbone atoms only — not comparable to full-atom values): 10341 Å² total; per-residue (Å²): 93,72,58,36,29,51,47,34,41,50,30,55,68,53,73,45,73,93,51,69,73,51,44,75,56,50,57,72,70,60,44,56,58,38,72,78,43,96,52,47,30,59,54,45,51,50,53,51,52,52,52,53,53,54,38,36,80,67,73,76,40,59,69,72,56,49,56,54,52,50,51,53,51,51,50,53,52,51,50,52,53,50,54,50,47,60,69,73,59,58,79,59,66,70,54,60,56,48,51,54,52,49,54,51,50,47,57,66,50,50,57,76,74,46,34,88,83,41,56,83,52,34,60,64,54,46,54,52,52,42,49,53,56,52,50,53,54,52,53,52,59,59,66,71,49,49,55,54,86,55,96,86,28,53,62,56,66,62,51,42,52,49,53,42,51,54,50,55,50,51,52,51,50,54,63,51,67,75,48,80,82,128